Protein AF-A0A969XH43-F1 (afdb_monomer)

Solvent-accessible surface area (backbone atoms only — not comparable to full-atom values): 15166 Å² total; per-residue (Å²): 112,68,61,61,54,50,20,40,52,21,9,30,46,24,16,43,28,47,41,39,41,30,28,39,29,73,75,59,14,55,58,27,47,53,51,27,51,52,18,48,51,50,26,53,51,45,13,56,67,32,29,90,82,50,37,70,65,36,24,54,52,34,45,50,47,14,51,52,32,13,52,52,29,27,48,56,49,32,61,52,60,47,63,76,77,79,82,74,88,59,71,71,60,59,84,45,95,65,54,51,82,44,38,32,40,33,43,33,34,77,36,38,63,54,60,67,81,36,49,69,48,49,19,64,56,47,48,57,28,46,74,77,30,78,88,64,25,76,58,50,82,50,40,32,60,31,38,39,25,30,48,53,28,51,74,75,50,59,42,58,62,24,56,39,33,37,45,48,49,47,27,58,51,47,31,64,72,62,37,91,64,44,43,52,39,63,27,16,82,48,36,85,59,30,43,43,55,52,48,30,52,39,35,37,48,30,32,40,42,35,38,38,33,36,44,39,46,87,58,91,56,61,66,67,50,51,51,42,51,57,56,25,36,35,57,82,76,62,33,46,75,46,76,53,73,55,42,46,61,93,48,65,48,20,57,46,61,66,48,25,61,64,25,22,47,71,41,35,83,50,69,80,52,72,90,48,47,67,62,49,46,56,52,49,52,52,53,55,72,68,47,91,70,75,80,128

pLDDT: mean 90.05, std 7.7, range [43.94, 97.88]

Structure (mmCIF, N/CA/C/O backbone):
data_AF-A0A969XH43-F1
#
_entry.id   AF-A0A969XH43-F1
#
loop_
_atom_site.group_PDB
_atom_site.id
_atom_site.type_symbol
_atom_site.label_atom_id
_atom_site.label_alt_id
_atom_site.label_comp_id
_atom_site.label_asym_id
_atom_site.label_entity_id
_atom_site.label_seq_id
_atom_site.pdbx_PDB_ins_code
_atom_site.Cartn_x
_atom_site.Cartn_y
_atom_site.Cartn_z
_atom_site.occupancy
_atom_site.B_iso_or_equiv
_atom_site.auth_seq_id
_atom_site.auth_comp_id
_atom_site.auth_asym_id
_atom_site.auth_atom_id
_atom_site.pdbx_PDB_model_num
ATOM 1 N N . MET A 1 1 ? 28.497 19.255 -30.397 1.00 61.84 1 MET A N 1
ATOM 2 C CA . MET A 1 1 ? 28.225 19.407 -28.946 1.00 61.84 1 MET A CA 1
ATOM 3 C C . MET A 1 1 ? 26.771 19.078 -28.611 1.00 61.84 1 MET A C 1
ATOM 5 O O . MET A 1 1 ? 26.551 18.187 -27.803 1.00 61.84 1 MET A O 1
ATOM 9 N N . TRP A 1 2 ? 25.799 19.694 -29.293 1.00 74.06 2 TRP A N 1
ATOM 10 C CA . TRP A 1 2 ? 24.357 19.473 -29.094 1.00 74.06 2 TRP A CA 1
ATOM 11 C C . TRP A 1 2 ? 23.909 18.002 -29.109 1.00 74.06 2 TRP A C 1
ATOM 13 O O . TRP A 1 2 ? 23.226 17.580 -28.182 1.00 74.06 2 TRP A O 1
ATOM 23 N N . ASN A 1 3 ? 24.382 17.178 -30.054 1.00 78.50 3 ASN A N 1
ATOM 24 C CA . ASN A 1 3 ? 23.995 15.758 -30.113 1.00 78.50 3 ASN A CA 1
ATOM 25 C C . ASN A 1 3 ? 24.360 14.970 -28.845 1.00 78.50 3 ASN A C 1
ATOM 27 O O . ASN A 1 3 ? 23.604 14.105 -28.421 1.00 78.50 3 ASN A O 1
ATOM 31 N N . ARG A 1 4 ? 25.489 15.299 -28.201 1.00 80.12 4 ARG A N 1
ATOM 32 C CA . ARG A 1 4 ? 25.931 14.628 -26.966 1.00 80.12 4 ARG A CA 1
ATOM 33 C C . ARG A 1 4 ? 25.044 14.997 -25.776 1.00 80.12 4 ARG A C 1
ATOM 35 O O . ARG A 1 4 ? 24.723 14.136 -24.969 1.00 80.12 4 ARG A O 1
ATOM 42 N N . VAL A 1 5 ? 24.615 16.258 -25.699 1.00 88.62 5 VAL A N 1
ATOM 43 C CA . VAL A 1 5 ? 23.691 16.739 -24.659 1.00 88.62 5 VAL A CA 1
ATOM 44 C C . VAL A 1 5 ? 22.317 16.090 -24.823 1.00 88.62 5 VAL A C 1
ATOM 46 O O . VAL A 1 5 ? 21.755 15.603 -23.847 1.00 88.62 5 VAL A O 1
ATOM 49 N N . VAL A 1 6 ? 21.807 16.004 -26.056 1.00 90.81 6 VAL A N 1
ATOM 50 C CA . VAL A 1 6 ? 20.516 15.351 -26.326 1.00 90.81 6 VAL A CA 1
ATOM 51 C C . VAL A 1 6 ? 20.560 13.862 -25.978 1.00 90.81 6 VAL A C 1
ATOM 53 O O . VAL A 1 6 ? 19.611 13.370 -25.380 1.00 90.81 6 VAL A O 1
ATOM 56 N N . LEU A 1 7 ? 21.658 13.153 -26.270 1.00 92.19 7 LEU A N 1
ATOM 57 C CA . LEU A 1 7 ? 21.825 11.745 -25.879 1.00 92.19 7 LEU A CA 1
ATOM 58 C C . LEU A 1 7 ? 21.771 11.544 -24.359 1.00 92.19 7 LEU A C 1
ATOM 60 O O . LEU A 1 7 ? 21.115 10.613 -23.897 1.00 92.19 7 LEU A O 1
ATOM 64 N N . LEU A 1 8 ? 22.411 12.429 -23.587 1.00 94.38 8 LEU A N 1
ATOM 65 C CA . LEU A 1 8 ? 22.352 12.399 -22.122 1.00 94.38 8 LEU A CA 1
ATOM 66 C C . LEU A 1 8 ? 20.933 12.668 -21.607 1.00 94.38 8 LEU A C 1
ATOM 68 O O . LEU A 1 8 ? 20.433 11.911 -20.780 1.00 94.38 8 LEU A O 1
ATOM 72 N N . ILE A 1 9 ? 20.265 13.711 -22.112 1.00 96.25 9 ILE A N 1
ATOM 73 C CA . ILE A 1 9 ? 18.889 14.052 -21.712 1.00 96.25 9 ILE A CA 1
ATOM 74 C C . ILE A 1 9 ? 17.931 12.910 -22.062 1.00 96.25 9 ILE A C 1
ATOM 76 O O . ILE A 1 9 ? 17.119 12.514 -21.228 1.00 96.25 9 ILE A O 1
ATOM 80 N N . ALA A 1 10 ? 18.045 12.353 -23.269 1.00 96.06 10 ALA A N 1
ATOM 81 C CA . ALA A 1 10 ? 17.236 11.228 -23.716 1.00 96.06 10 ALA A CA 1
ATOM 82 C C . ALA A 1 10 ? 17.470 9.992 -22.840 1.00 96.06 10 ALA A C 1
ATOM 84 O O . ALA A 1 10 ? 16.508 9.340 -22.439 1.00 96.06 10 ALA A O 1
ATOM 85 N N . GLY A 1 11 ? 18.722 9.688 -22.490 1.00 97.44 11 GLY A N 1
ATOM 86 C CA . GLY A 1 11 ? 19.038 8.577 -21.598 1.00 97.44 11 GLY A CA 1
ATOM 87 C C . GLY A 1 11 ? 18.444 8.782 -20.207 1.00 97.44 11 GLY A C 1
ATOM 88 O O . GLY A 1 11 ? 17.696 7.928 -19.734 1.00 97.44 11 GLY A O 1
ATOM 89 N N . VAL A 1 12 ? 18.664 9.949 -19.591 1.00 97.62 12 VAL A N 1
ATOM 90 C CA . VAL A 1 12 ? 18.078 10.292 -18.283 1.00 97.62 12 VAL A CA 1
ATOM 91 C C . VAL A 1 12 ? 16.552 10.194 -18.310 1.00 97.62 12 VAL A C 1
ATOM 93 O O . VAL A 1 12 ? 15.964 9.547 -17.443 1.00 97.62 12 VAL A O 1
ATOM 96 N N . ALA A 1 13 ? 15.905 10.776 -19.323 1.00 96.94 13 ALA A N 1
ATOM 97 C CA . ALA A 1 13 ? 14.457 10.715 -19.486 1.00 96.94 13 ALA A CA 1
ATOM 98 C C . ALA A 1 13 ? 13.962 9.270 -19.647 1.00 96.94 13 ALA A C 1
ATOM 100 O O . ALA A 1 13 ? 12.960 8.902 -19.032 1.00 96.94 13 ALA A O 1
ATOM 101 N N . CYS A 1 14 ? 14.666 8.442 -20.423 1.00 97.75 14 CYS A N 1
ATOM 102 C CA . CYS A 1 14 ? 14.347 7.029 -20.606 1.00 97.75 14 CYS A CA 1
ATOM 103 C C . CYS A 1 14 ? 14.416 6.265 -19.275 1.00 97.75 14 CYS A C 1
ATOM 105 O O . CYS A 1 14 ? 13.420 5.677 -18.849 1.00 97.75 14 CYS A O 1
ATOM 107 N N . GLY A 1 15 ? 15.554 6.337 -18.577 1.00 96.69 15 GLY A N 1
ATOM 108 C CA . GLY A 1 15 ? 15.771 5.644 -17.306 1.00 96.69 15 GLY A CA 1
ATOM 109 C C . GLY A 1 15 ? 14.800 6.077 -16.210 1.00 96.69 15 GLY A C 1
ATOM 110 O O . GLY A 1 15 ? 14.208 5.236 -15.531 1.00 96.69 15 GLY A O 1
ATOM 111 N N . TRP A 1 16 ? 14.573 7.387 -16.080 1.00 96.50 16 TRP A N 1
ATOM 112 C CA . TRP A 1 16 ? 13.641 7.942 -15.100 1.00 96.50 16 TRP A CA 1
ATOM 113 C C . TRP A 1 16 ? 12.203 7.480 -15.348 1.00 96.50 16 TRP A C 1
ATOM 115 O O . TRP A 1 16 ? 11.541 6.996 -14.429 1.00 96.50 16 TRP A O 1
ATOM 125 N N . ASN A 1 17 ? 11.715 7.594 -16.588 1.00 97.06 17 ASN A N 1
ATOM 126 C CA . ASN A 1 17 ? 10.342 7.220 -16.926 1.00 97.06 17 ASN A CA 1
ATOM 127 C C . ASN A 1 17 ? 10.124 5.705 -16.906 1.00 97.06 17 ASN A C 1
ATOM 129 O O . ASN A 1 17 ? 9.023 5.270 -16.572 1.00 97.06 17 ASN A O 1
ATOM 133 N N . LEU A 1 18 ? 11.147 4.897 -17.202 1.00 97.50 18 LEU A N 1
ATOM 134 C CA . LEU A 1 18 ? 11.045 3.440 -17.129 1.00 97.50 18 LEU A CA 1
ATOM 135 C C . LEU A 1 18 ? 10.649 2.979 -15.723 1.00 97.50 18 LEU A C 1
ATOM 137 O O . LEU A 1 18 ? 9.750 2.156 -15.584 1.00 97.50 18 LEU A O 1
ATOM 141 N N . VAL A 1 19 ? 11.245 3.559 -14.680 1.00 96.62 19 VAL A N 1
ATOM 142 C CA . VAL A 1 19 ? 10.871 3.262 -13.290 1.00 96.62 19 VAL A CA 1
ATOM 143 C C . VAL A 1 19 ? 9.377 3.508 -13.055 1.00 96.62 19 VAL A C 1
ATOM 145 O O . VAL A 1 19 ? 8.698 2.634 -12.523 1.00 96.62 19 VAL A O 1
ATOM 148 N N . HIS A 1 20 ? 8.835 4.631 -13.536 1.00 95.38 20 HIS A N 1
ATOM 149 C CA . HIS A 1 20 ? 7.409 4.960 -13.403 1.00 95.38 20 HIS A CA 1
ATOM 150 C C . HIS A 1 20 ? 6.495 4.066 -14.249 1.00 95.38 20 HIS A C 1
ATOM 152 O O . HIS A 1 20 ? 5.399 3.723 -13.816 1.00 95.38 20 HIS A O 1
ATOM 158 N N . VAL A 1 21 ? 6.925 3.612 -15.430 1.00 96.25 21 VAL A N 1
ATOM 159 C CA . VAL A 1 21 ? 6.180 2.587 -16.191 1.00 96.25 21 VAL A CA 1
ATOM 160 C C . VAL A 1 21 ? 6.016 1.311 -15.360 1.00 96.25 21 VAL A C 1
ATOM 162 O O . VAL A 1 21 ? 4.964 0.654 -15.398 1.00 96.25 21 VAL A O 1
ATOM 165 N N . LEU A 1 22 ? 7.056 0.962 -14.605 1.00 96.38 22 LEU A N 1
ATOM 166 C CA . LEU A 1 22 ? 7.098 -0.255 -13.816 1.00 96.38 22 LEU A CA 1
ATOM 167 C C . LEU A 1 22 ? 6.324 -0.123 -12.490 1.00 96.38 22 LEU A C 1
ATOM 169 O O . LEU A 1 22 ? 5.602 -1.044 -12.121 1.00 96.38 22 LEU A O 1
ATOM 173 N N . SER A 1 23 ? 6.386 1.026 -11.817 1.00 94.88 23 SER A N 1
ATOM 174 C CA . SER A 1 23 ? 5.829 1.193 -10.465 1.00 94.88 23 SER A CA 1
ATOM 175 C C . SER A 1 23 ? 4.566 2.052 -10.351 1.00 94.88 23 SER A C 1
ATOM 177 O O . SER A 1 23 ? 3.917 2.030 -9.311 1.00 94.88 23 SER A O 1
ATOM 179 N N . ALA A 1 24 ? 4.189 2.837 -11.361 1.00 93.56 24 ALA A N 1
ATOM 180 C CA . ALA A 1 24 ? 3.020 3.709 -11.248 1.00 93.56 24 ALA A CA 1
ATOM 181 C C . ALA A 1 24 ? 1.696 2.943 -11.467 1.00 93.56 24 ALA A C 1
ATOM 183 O O . ALA A 1 24 ? 1.687 1.877 -12.095 1.00 93.56 24 ALA A O 1
ATOM 184 N N . PRO A 1 25 ? 0.548 3.490 -11.026 1.00 92.94 25 PRO A N 1
ATOM 185 C CA . PRO A 1 25 ? -0.773 3.000 -11.426 1.00 92.94 25 PRO A CA 1
ATOM 186 C C . PRO A 1 25 ? -0.941 2.926 -12.945 1.00 92.94 25 PRO A C 1
ATOM 188 O O . PRO A 1 25 ? -0.261 3.646 -13.680 1.00 92.94 25 PRO A O 1
ATOM 191 N N . ALA A 1 26 ? -1.855 2.076 -13.424 1.00 89.75 26 ALA A N 1
ATOM 192 C CA . ALA A 1 26 ? -2.000 1.766 -14.850 1.00 89.75 26 ALA A CA 1
ATOM 193 C C . ALA A 1 26 ? -2.147 3.020 -15.736 1.00 89.75 26 ALA A C 1
ATOM 195 O O . ALA A 1 26 ? -1.458 3.133 -16.754 1.00 89.75 26 ALA A O 1
ATOM 196 N N . ASP A 1 27 ? -2.962 3.991 -15.320 1.00 89.19 27 ASP A N 1
ATOM 197 C CA . ASP A 1 27 ? -3.214 5.215 -16.091 1.00 89.19 27 ASP A CA 1
ATOM 198 C C . ASP A 1 27 ? -1.976 6.105 -16.207 1.00 89.19 27 ASP A C 1
ATOM 200 O O . ASP A 1 27 ? -1.637 6.590 -17.291 1.00 89.19 27 ASP A O 1
ATOM 204 N N . ARG A 1 28 ? -1.239 6.274 -15.102 1.00 91.00 28 ARG A N 1
ATOM 205 C CA . ARG A 1 28 ? 0.020 7.033 -15.101 1.00 91.00 28 ARG A CA 1
ATOM 206 C C . ARG A 1 28 ? 1.103 6.293 -15.880 1.00 91.00 28 ARG A C 1
ATOM 208 O O . ARG A 1 28 ? 1.806 6.905 -16.682 1.00 91.00 28 ARG A O 1
ATOM 215 N N . ALA A 1 29 ? 1.198 4.973 -15.721 1.00 91.94 29 ALA A N 1
ATOM 216 C CA . ALA A 1 29 ? 2.171 4.148 -16.427 1.00 91.94 29 ALA A CA 1
ATOM 217 C C . ALA A 1 29 ? 2.025 4.262 -17.954 1.00 91.94 29 ALA A C 1
ATOM 219 O O . ALA A 1 29 ? 3.037 4.329 -18.650 1.00 91.94 29 ALA A O 1
ATOM 220 N N . ARG A 1 30 ? 0.795 4.350 -18.489 1.00 91.75 30 ARG A N 1
ATOM 221 C CA . ARG A 1 30 ? 0.559 4.582 -19.929 1.00 91.75 30 ARG A CA 1
ATOM 222 C C . ARG A 1 30 ? 1.200 5.881 -20.420 1.00 91.75 30 ARG A C 1
ATOM 224 O O . ARG A 1 30 ? 1.856 5.864 -21.457 1.00 91.75 30 ARG A O 1
ATOM 231 N N . ARG A 1 31 ? 1.079 6.977 -19.663 1.00 93.38 31 ARG A N 1
ATOM 232 C CA . ARG A 1 31 ? 1.711 8.263 -20.011 1.00 93.38 31 ARG A CA 1
ATOM 233 C C . ARG A 1 31 ? 3.236 8.150 -20.023 1.00 93.38 31 ARG A C 1
ATOM 235 O O . ARG A 1 31 ? 3.875 8.598 -20.969 1.00 93.38 31 ARG A O 1
ATOM 242 N N . HIS A 1 32 ? 3.823 7.484 -19.029 1.00 94.69 32 HIS A N 1
ATOM 243 C CA . HIS A 1 32 ? 5.275 7.280 -18.980 1.00 94.69 32 HIS A CA 1
ATOM 244 C C . HIS A 1 32 ? 5.800 6.380 -20.108 1.00 94.69 32 HIS A C 1
ATOM 246 O O . HIS A 1 32 ? 6.919 6.592 -20.565 1.00 94.69 32 HIS A O 1
ATOM 252 N N . ARG A 1 33 ? 5.001 5.433 -20.628 1.00 95.50 33 ARG A N 1
ATOM 253 C CA . ARG A 1 33 ? 5.392 4.626 -21.804 1.00 95.50 33 ARG A CA 1
ATOM 254 C C . ARG A 1 33 ? 5.614 5.490 -23.042 1.00 95.50 33 ARG A C 1
ATOM 256 O O . ARG A 1 33 ? 6.565 5.241 -23.774 1.00 95.50 33 ARG A O 1
ATOM 263 N N . VAL A 1 34 ? 4.776 6.507 -23.251 1.00 95.88 34 VAL A N 1
ATOM 264 C CA . VAL A 1 34 ? 4.942 7.457 -24.363 1.00 95.88 34 VAL A CA 1
ATOM 265 C C . VAL A 1 34 ? 6.264 8.208 -24.222 1.00 95.88 34 VAL A C 1
ATOM 267 O O . VAL A 1 34 ? 7.034 8.274 -25.175 1.00 95.88 34 VAL A O 1
ATOM 270 N N . TRP A 1 35 ? 6.582 8.695 -23.019 1.00 95.88 35 TRP A N 1
ATOM 271 C CA . TRP A 1 35 ? 7.852 9.377 -22.757 1.00 95.88 35 TRP A CA 1
ATOM 272 C C . TRP A 1 35 ? 9.073 8.478 -22.949 1.00 95.88 35 TRP A C 1
ATOM 274 O O . TRP A 1 35 ? 10.058 8.922 -23.534 1.00 95.88 35 TRP A O 1
ATOM 284 N N . VAL A 1 36 ? 9.005 7.213 -22.523 1.00 96.94 36 VAL A N 1
ATOM 285 C CA . VAL A 1 36 ? 10.065 6.231 -22.799 1.00 96.94 36 VAL A CA 1
ATOM 286 C C . VAL A 1 36 ? 10.228 6.031 -24.306 1.00 96.94 36 VAL A C 1
ATOM 288 O O . VAL A 1 36 ? 11.349 6.099 -24.799 1.00 96.94 36 VAL A O 1
ATOM 291 N N . ALA A 1 37 ? 9.136 5.842 -25.052 1.00 97.00 37 ALA A N 1
ATOM 292 C CA . ALA A 1 37 ? 9.196 5.654 -26.501 1.00 97.00 37 ALA A CA 1
ATOM 293 C C . ALA A 1 37 ? 9.826 6.863 -27.212 1.00 97.00 37 ALA A C 1
ATOM 295 O O . ALA A 1 37 ? 10.737 6.690 -28.019 1.00 97.00 37 ALA A O 1
ATOM 296 N N . LEU A 1 38 ? 9.409 8.085 -26.864 1.00 96.81 38 LEU A N 1
ATOM 297 C CA . LEU A 1 38 ? 9.989 9.316 -27.410 1.00 96.81 38 LEU A CA 1
ATOM 298 C C . LEU A 1 38 ? 11.479 9.448 -27.072 1.00 96.81 38 LEU A C 1
ATOM 300 O O . LEU A 1 38 ? 12.279 9.773 -27.947 1.00 96.81 38 LEU A O 1
ATOM 304 N N . ALA A 1 39 ? 11.867 9.157 -25.828 1.00 96.44 39 ALA A N 1
ATOM 305 C CA . ALA A 1 39 ? 13.260 9.198 -25.396 1.00 96.44 39 ALA A CA 1
ATOM 306 C C . ALA A 1 39 ? 14.129 8.168 -26.138 1.00 96.44 39 ALA A C 1
ATOM 308 O O . ALA A 1 39 ? 15.249 8.481 -26.535 1.00 96.44 39 ALA A O 1
ATOM 309 N N . VAL A 1 40 ? 13.605 6.963 -26.379 1.00 97.31 40 VAL A N 1
ATOM 310 C CA . VAL A 1 40 ? 14.283 5.920 -27.163 1.00 97.31 40 VAL A CA 1
ATOM 311 C C . VAL A 1 40 ? 14.437 6.344 -28.624 1.00 97.31 40 VAL A C 1
ATOM 313 O O . VAL A 1 40 ? 15.538 6.251 -29.163 1.00 97.31 40 VAL A O 1
ATOM 316 N N . VAL A 1 41 ? 13.377 6.864 -29.254 1.00 97.31 41 VAL A N 1
ATOM 317 C CA . VAL A 1 41 ? 13.432 7.361 -30.640 1.00 97.31 41 VAL A CA 1
ATOM 318 C C . VAL A 1 41 ? 14.454 8.491 -30.771 1.00 97.31 41 VAL A C 1
ATOM 320 O O . VAL A 1 41 ? 15.294 8.450 -31.669 1.00 97.31 41 VAL A O 1
ATOM 323 N N . ALA A 1 42 ? 14.451 9.457 -29.848 1.00 94.75 42 ALA A N 1
ATOM 324 C CA . ALA A 1 42 ? 15.432 10.539 -29.827 1.00 94.75 42 ALA A CA 1
ATOM 325 C C . ALA A 1 42 ? 16.864 10.018 -29.602 1.00 94.75 42 ALA A C 1
ATOM 327 O O . ALA A 1 42 ? 17.783 10.420 -30.312 1.00 94.75 42 ALA A O 1
ATOM 328 N N . GLY A 1 43 ? 17.068 9.093 -28.660 1.00 94.75 43 GLY A N 1
ATOM 329 C CA . GLY A 1 43 ? 18.381 8.516 -28.360 1.00 94.75 43 GLY A CA 1
ATOM 330 C C . GLY A 1 43 ? 18.983 7.734 -29.532 1.00 94.75 43 GLY A C 1
ATOM 331 O O . GLY A 1 43 ? 20.152 7.927 -29.880 1.00 94.75 43 GLY A O 1
ATOM 332 N N . ILE A 1 44 ? 18.177 6.897 -30.193 1.00 95.38 44 ILE A N 1
ATOM 333 C CA . ILE A 1 44 ? 18.600 6.129 -31.374 1.00 95.38 44 ILE A CA 1
ATOM 334 C C . ILE A 1 44 ? 18.823 7.066 -32.565 1.00 95.38 44 ILE A C 1
ATOM 336 O O . ILE A 1 44 ? 19.866 6.990 -33.214 1.00 95.38 44 ILE A O 1
ATOM 340 N N . GLY A 1 45 ? 17.888 7.986 -32.824 1.00 94.81 45 GLY A N 1
ATOM 341 C CA . GLY A 1 45 ? 17.984 8.944 -33.926 1.00 94.81 45 GLY A CA 1
ATOM 342 C C . GLY A 1 45 ? 19.221 9.838 -33.822 1.00 94.81 45 GLY A C 1
ATOM 343 O O . GLY A 1 45 ? 19.953 10.001 -34.797 1.00 94.81 45 GLY A O 1
ATOM 344 N N . MET A 1 46 ? 19.525 10.349 -32.625 1.00 93.25 46 MET A N 1
ATOM 345 C CA . MET A 1 46 ? 20.711 11.183 -32.408 1.00 93.25 46 MET A CA 1
ATOM 346 C C . MET A 1 46 ? 22.012 10.383 -32.453 1.00 93.25 46 MET A C 1
ATOM 348 O O . MET A 1 46 ? 23.025 10.916 -32.901 1.00 93.25 46 MET A O 1
ATOM 352 N N . SER A 1 47 ? 21.994 9.109 -32.052 1.00 92.69 47 SER A N 1
ATOM 353 C CA . SER A 1 47 ? 23.131 8.207 -32.270 1.00 92.69 47 SER A CA 1
ATOM 354 C C . SER A 1 47 ? 23.377 8.003 -33.766 1.00 92.69 47 SER A C 1
ATOM 356 O O . SER A 1 47 ? 24.514 8.117 -34.223 1.00 92.69 47 SER A O 1
ATOM 358 N N . ALA A 1 48 ? 22.323 7.759 -34.552 1.00 93.62 48 ALA A N 1
ATOM 359 C CA . ALA A 1 48 ? 22.415 7.588 -36.005 1.00 93.62 48 ALA A CA 1
ATOM 360 C C . ALA A 1 48 ? 22.921 8.859 -36.705 1.00 93.62 48 ALA A C 1
ATOM 362 O O . ALA A 1 48 ? 23.756 8.783 -37.605 1.00 93.62 48 ALA A O 1
ATOM 363 N N . ALA A 1 49 ? 22.511 10.037 -36.227 1.00 92.12 49 ALA A N 1
ATOM 364 C CA . ALA A 1 49 ? 22.975 11.325 -36.737 1.00 92.12 49 ALA A CA 1
ATOM 365 C C . ALA A 1 49 ? 24.486 11.574 -36.543 1.00 92.12 49 ALA A C 1
ATOM 367 O O . ALA A 1 49 ? 25.033 12.493 -37.150 1.00 92.12 49 ALA A O 1
ATOM 368 N N . LEU A 1 50 ? 25.184 10.781 -35.718 1.00 90.88 50 LEU A N 1
ATOM 369 C CA . LEU A 1 50 ? 26.642 10.868 -35.564 1.00 90.88 50 LEU A CA 1
ATOM 370 C C . LEU A 1 50 ? 27.413 10.105 -36.655 1.00 90.88 50 LEU A C 1
ATOM 372 O O . LEU A 1 50 ? 28.587 10.414 -36.886 1.00 90.88 50 LEU A O 1
ATOM 376 N N . VAL A 1 51 ? 26.768 9.163 -37.355 1.00 92.50 51 VAL A N 1
ATOM 377 C CA . VAL A 1 51 ? 27.402 8.301 -38.370 1.00 92.50 51 VAL A CA 1
ATOM 378 C C . VAL A 1 51 ? 28.083 9.090 -39.496 1.00 92.50 51 VAL A C 1
ATOM 380 O O . VAL A 1 51 ? 29.232 8.770 -39.793 1.00 92.50 51 VAL A O 1
ATOM 383 N N . PRO A 1 52 ? 27.482 10.144 -40.088 1.00 90.31 52 PRO A N 1
ATOM 384 C CA . PRO A 1 52 ? 28.127 10.881 -41.180 1.00 90.31 52 PRO A CA 1
ATOM 385 C C . PRO A 1 52 ? 29.460 11.532 -40.784 1.00 90.31 52 PRO A C 1
ATOM 387 O O . PRO A 1 52 ? 30.312 11.758 -41.633 1.00 90.31 52 PRO A O 1
ATOM 390 N N . SER A 1 53 ? 29.641 11.834 -39.493 1.00 87.12 53 SER A N 1
ATOM 391 C CA . SER A 1 53 ? 30.817 12.548 -38.978 1.00 87.12 53 SER A CA 1
ATOM 392 C C . SER A 1 53 ? 31.912 11.648 -38.398 1.00 87.12 53 SER A C 1
ATOM 394 O O . SER A 1 53 ? 33.066 12.059 -38.341 1.00 87.12 53 SER A O 1
ATOM 396 N N . GLY A 1 54 ? 31.571 10.439 -37.943 1.00 83.56 54 GLY A N 1
ATOM 397 C CA . GLY A 1 54 ? 32.509 9.560 -37.231 1.00 83.56 54 GLY A CA 1
ATOM 398 C C . GLY A 1 54 ? 32.268 8.067 -37.447 1.00 83.56 54 GLY A C 1
ATOM 399 O O . GLY A 1 54 ? 32.761 7.242 -36.676 1.00 83.56 54 GLY A O 1
ATOM 400 N N . GLY A 1 55 ? 31.489 7.715 -38.471 1.00 92.00 55 GLY A N 1
ATOM 401 C CA . GLY A 1 55 ? 31.190 6.341 -38.857 1.00 92.00 55 GLY A CA 1
ATOM 402 C C . GLY A 1 55 ? 30.448 5.539 -37.785 1.00 92.00 55 GLY A C 1
ATOM 403 O O . GLY A 1 55 ? 29.820 6.077 -36.870 1.00 92.00 55 GLY A O 1
ATOM 404 N N . VAL A 1 56 ? 30.539 4.213 -37.895 1.00 92.69 56 VAL A N 1
ATOM 405 C CA . VAL A 1 56 ? 29.870 3.261 -36.989 1.00 92.69 56 VAL A CA 1
ATOM 406 C C . VAL A 1 56 ? 30.365 3.398 -35.544 1.00 92.69 56 VAL A C 1
ATOM 408 O O . VAL A 1 56 ? 29.576 3.278 -34.609 1.00 92.69 56 VAL A O 1
ATOM 411 N N . GLY A 1 57 ? 31.647 3.719 -35.337 1.00 93.12 57 GLY A N 1
ATOM 412 C CA . GLY A 1 57 ? 32.200 3.930 -33.996 1.00 93.12 57 GLY A CA 1
ATOM 413 C C . GLY A 1 57 ? 31.502 5.064 -33.238 1.00 93.12 57 GLY A C 1
ATOM 414 O O . GLY A 1 57 ? 31.203 4.923 -32.052 1.00 93.12 57 GLY A O 1
ATOM 415 N N . ALA A 1 58 ? 31.158 6.159 -33.926 1.00 90.81 58 ALA A N 1
ATOM 416 C CA . ALA A 1 58 ? 30.437 7.277 -33.319 1.00 90.81 58 ALA A CA 1
ATOM 417 C C . ALA A 1 58 ? 28.985 6.926 -32.951 1.00 90.81 58 ALA A C 1
ATOM 419 O O . ALA A 1 58 ? 28.487 7.398 -31.928 1.00 90.81 58 ALA A O 1
ATOM 420 N N . PHE A 1 59 ? 28.329 6.063 -33.734 1.00 93.06 59 PHE A N 1
ATOM 421 C CA . PHE A 1 59 ? 27.012 5.517 -33.396 1.00 93.06 59 PHE A CA 1
ATOM 422 C C . PHE A 1 59 ? 27.057 4.663 -32.128 1.00 93.06 59 PHE A C 1
ATOM 424 O O . PHE A 1 59 ? 26.278 4.893 -31.204 1.00 93.06 59 PHE A O 1
ATOM 431 N N . VAL A 1 60 ? 28.004 3.718 -32.056 1.00 95.31 60 VAL A N 1
ATOM 432 C CA . VAL A 1 60 ? 28.180 2.842 -30.886 1.00 95.31 60 VAL A CA 1
ATOM 433 C C . VAL A 1 60 ? 28.473 3.668 -29.637 1.00 95.31 60 VAL A C 1
ATOM 435 O O . VAL A 1 60 ? 27.841 3.462 -28.602 1.00 95.31 60 VAL A O 1
ATOM 438 N N . LEU A 1 61 ? 29.367 4.655 -29.736 1.00 94.00 61 LEU A N 1
ATOM 439 C CA . LEU A 1 61 ? 29.653 5.559 -28.625 1.00 94.00 61 LEU A CA 1
ATOM 440 C C . LEU A 1 61 ? 28.405 6.347 -28.193 1.00 94.00 61 LEU A C 1
ATOM 442 O O . LEU A 1 61 ? 28.168 6.511 -26.997 1.00 94.00 61 LEU A O 1
ATOM 446 N N . GLY A 1 62 ? 27.586 6.799 -29.149 1.00 92.94 62 GLY A N 1
ATOM 447 C CA . GLY A 1 62 ? 26.315 7.469 -28.871 1.00 92.94 62 GLY A CA 1
ATOM 448 C C . GLY A 1 62 ? 25.343 6.593 -28.076 1.00 92.94 62 GLY A C 1
ATOM 449 O O . GLY A 1 62 ? 24.808 7.038 -27.057 1.00 92.94 62 GLY A O 1
ATOM 450 N N . LEU A 1 63 ? 25.194 5.325 -28.474 1.00 95.94 63 LEU A N 1
ATOM 451 C CA . LEU A 1 63 ? 24.375 4.352 -27.751 1.00 95.94 63 LEU A CA 1
ATOM 452 C C . LEU A 1 63 ? 24.906 4.073 -26.345 1.00 95.94 63 LEU A C 1
ATOM 454 O O . LEU A 1 63 ? 24.115 3.997 -25.409 1.00 95.94 63 LEU A O 1
ATOM 458 N N . VAL A 1 64 ? 26.225 3.960 -26.172 1.00 96.44 64 VAL A N 1
ATOM 459 C CA . VAL A 1 64 ? 26.838 3.761 -24.849 1.00 96.44 64 VAL A CA 1
ATOM 460 C C . VAL A 1 64 ? 26.524 4.934 -23.919 1.00 96.44 64 VAL A C 1
ATOM 462 O O . VAL A 1 64 ? 26.136 4.713 -22.774 1.00 96.44 64 VAL A O 1
ATOM 465 N N . VAL A 1 65 ? 26.621 6.177 -24.403 1.00 95.25 65 VAL A N 1
ATOM 466 C CA . VAL A 1 65 ? 26.274 7.372 -23.610 1.00 95.25 65 VAL A CA 1
ATOM 467 C C . VAL A 1 65 ? 24.784 7.390 -23.249 1.00 95.25 65 VAL A C 1
ATOM 469 O O . VAL A 1 65 ? 24.428 7.643 -22.094 1.00 95.25 65 VAL A O 1
ATOM 472 N N . PHE A 1 66 ? 23.909 7.094 -24.213 1.00 97.12 66 PHE A N 1
ATOM 473 C CA . PHE A 1 66 ? 22.463 7.020 -23.996 1.00 97.12 66 PHE A CA 1
ATOM 474 C C . PHE A 1 66 ? 22.088 5.939 -22.969 1.00 97.12 66 PHE A C 1
ATOM 476 O O . PHE A 1 66 ? 21.408 6.225 -21.984 1.00 97.12 66 PHE A O 1
ATOM 483 N N . LEU A 1 67 ? 22.567 4.707 -23.153 1.00 97.25 67 LEU A N 1
ATOM 484 C CA . LEU A 1 67 ? 22.265 3.590 -22.256 1.00 97.25 67 LEU A CA 1
ATOM 485 C C . LEU A 1 67 ? 22.896 3.787 -20.876 1.00 97.25 67 LEU A C 1
ATOM 487 O O . LEU A 1 67 ? 22.237 3.550 -19.868 1.00 97.25 67 LEU A O 1
ATOM 491 N N . GLY A 1 68 ? 24.138 4.271 -20.813 1.00 97.56 68 GLY A N 1
ATOM 492 C CA . GLY A 1 68 ? 24.824 4.545 -19.552 1.00 97.56 68 GLY A CA 1
ATOM 493 C C . GLY A 1 68 ? 24.076 5.573 -18.701 1.00 97.56 68 GLY A C 1
ATOM 494 O O . GLY A 1 68 ? 23.818 5.333 -17.523 1.00 97.56 68 GLY A O 1
ATOM 495 N N . SER A 1 69 ? 23.648 6.687 -19.303 1.00 97.19 69 SER A N 1
ATOM 496 C CA . SER A 1 69 ? 22.853 7.702 -18.594 1.00 97.19 69 SER A CA 1
ATOM 497 C C . SER A 1 69 ? 21.457 7.199 -18.205 1.00 97.19 69 SER A C 1
ATOM 499 O O . SER A 1 69 ? 20.990 7.511 -17.107 1.00 97.19 69 SER A O 1
ATOM 501 N N . ALA A 1 70 ? 20.825 6.354 -19.027 1.00 97.81 70 ALA A N 1
ATOM 502 C CA . ALA A 1 70 ? 19.571 5.694 -18.669 1.00 97.81 70 ALA A CA 1
ATOM 503 C C . ALA A 1 70 ? 19.716 4.754 -17.468 1.00 97.81 70 ALA A C 1
ATOM 505 O O . ALA A 1 70 ? 18.884 4.792 -16.564 1.00 97.81 70 ALA A O 1
ATOM 506 N N . VAL A 1 71 ? 20.784 3.954 -17.409 1.00 97.88 71 VAL A N 1
ATOM 507 C CA . VAL A 1 71 ? 21.058 3.062 -16.271 1.00 97.88 71 VAL A CA 1
ATOM 508 C C . VAL A 1 71 ? 21.273 3.863 -14.988 1.00 97.88 71 VAL A C 1
ATOM 510 O O . VAL A 1 71 ? 20.686 3.527 -13.960 1.00 97.88 71 VAL A O 1
ATOM 513 N N . VAL A 1 72 ? 22.056 4.946 -15.039 1.00 97.38 72 VAL A N 1
ATOM 514 C CA . VAL A 1 72 ? 22.296 5.812 -13.871 1.00 97.38 72 VAL A CA 1
ATOM 515 C C . VAL A 1 72 ? 20.997 6.464 -13.391 1.00 97.38 72 VAL A C 1
ATOM 517 O O . VAL A 1 72 ? 20.700 6.423 -12.197 1.00 97.38 72 VAL A O 1
ATOM 520 N N . ALA A 1 73 ? 20.191 7.014 -14.303 1.00 96.88 73 ALA A N 1
ATOM 521 C CA . ALA A 1 73 ? 18.914 7.634 -13.954 1.00 96.88 73 ALA A CA 1
ATOM 522 C C . ALA A 1 73 ? 17.899 6.620 -13.404 1.00 96.88 73 ALA A C 1
ATOM 524 O O . ALA A 1 73 ? 17.217 6.904 -12.418 1.00 96.88 73 ALA A O 1
ATOM 525 N N . TYR A 1 74 ? 17.832 5.424 -13.998 1.00 97.50 74 TYR A N 1
ATOM 526 C CA . TYR A 1 74 ? 17.021 4.321 -13.489 1.00 97.50 74 TYR A CA 1
ATOM 527 C C . TYR A 1 74 ? 17.449 3.940 -12.073 1.00 97.50 74 TYR A C 1
ATOM 529 O O . TYR A 1 74 ? 16.606 3.854 -11.186 1.00 97.50 74 TYR A O 1
ATOM 537 N N . ALA A 1 75 ? 18.749 3.740 -11.839 1.00 95.88 75 ALA A N 1
ATOM 538 C CA . ALA A 1 75 ? 19.271 3.354 -10.534 1.00 95.88 75 ALA A CA 1
ATOM 539 C C . ALA A 1 75 ? 18.986 4.429 -9.473 1.00 95.88 75 ALA A C 1
ATOM 541 O O . ALA A 1 75 ? 18.475 4.113 -8.399 1.00 95.88 75 ALA A O 1
ATOM 542 N N . GLY A 1 76 ? 19.238 5.701 -9.792 1.00 93.88 76 GLY A N 1
ATOM 543 C CA . GLY A 1 76 ? 18.896 6.818 -8.915 1.00 93.88 76 GLY A CA 1
ATOM 544 C C . GLY A 1 76 ? 17.420 6.786 -8.519 1.00 93.88 76 GLY A C 1
ATOM 545 O O . GLY A 1 76 ? 17.103 6.715 -7.339 1.00 93.88 76 GLY A O 1
ATOM 546 N N . ASN A 1 77 ? 16.515 6.724 -9.495 1.00 93.94 77 ASN A N 1
ATOM 547 C CA . ASN A 1 77 ? 15.076 6.740 -9.228 1.00 93.94 77 ASN A CA 1
ATOM 548 C C . ASN A 1 77 ? 14.574 5.452 -8.530 1.00 93.94 77 ASN A C 1
ATOM 550 O O . ASN A 1 77 ? 13.752 5.502 -7.617 1.00 93.94 77 ASN A O 1
ATOM 554 N N . ALA A 1 78 ? 15.110 4.281 -8.884 1.00 93.19 78 ALA A N 1
ATOM 555 C CA . ALA A 1 78 ? 14.759 3.011 -8.245 1.00 93.19 78 ALA A CA 1
ATOM 556 C C . ALA A 1 78 ? 15.124 2.983 -6.752 1.00 93.19 78 ALA A C 1
ATOM 558 O O . ALA A 1 78 ? 14.404 2.389 -5.947 1.00 93.1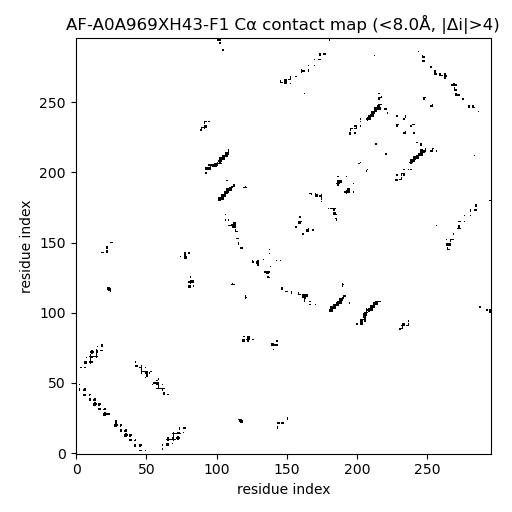9 78 ALA A O 1
ATOM 559 N N . ARG A 1 79 ? 16.221 3.650 -6.371 1.00 89.88 79 ARG A N 1
ATOM 560 C CA . ARG A 1 79 ? 16.630 3.809 -4.970 1.00 89.88 79 ARG A CA 1
ATOM 561 C C . ARG A 1 79 ? 15.653 4.684 -4.178 1.00 89.88 79 ARG A C 1
ATOM 563 O O . ARG A 1 79 ? 15.432 4.426 -2.997 1.00 89.88 79 ARG A O 1
ATOM 570 N N . GLU A 1 80 ? 15.050 5.673 -4.831 1.00 88.94 80 GLU A N 1
ATOM 571 C CA . GLU A 1 80 ? 14.135 6.645 -4.221 1.00 88.94 80 GLU A CA 1
ATOM 572 C C . GLU A 1 80 ? 12.703 6.112 -4.037 1.00 88.94 80 GLU A C 1
ATOM 574 O O . GLU A 1 80 ? 12.022 6.523 -3.104 1.00 88.94 80 GLU A O 1
ATOM 579 N N . LEU A 1 81 ? 12.264 5.130 -4.838 1.00 83.31 81 LEU A N 1
ATOM 580 C CA . LEU A 1 81 ? 10.905 4.544 -4.806 1.00 83.31 81 LEU A CA 1
ATOM 581 C C . LEU A 1 81 ? 10.423 4.010 -3.443 1.00 83.31 81 LEU A C 1
ATOM 583 O O . LEU A 1 81 ? 9.248 3.677 -3.299 1.00 83.31 81 LEU A O 1
ATOM 587 N N . GLY A 1 82 ? 11.329 3.823 -2.484 1.00 70.12 82 GLY A N 1
ATOM 588 C CA . GLY A 1 82 ? 11.029 3.293 -1.154 1.00 70.12 82 GLY A CA 1
ATOM 589 C C . GLY A 1 82 ? 11.244 4.283 -0.013 1.00 70.12 82 GLY A C 1
ATOM 590 O O . GLY A 1 82 ? 11.256 3.845 1.138 1.00 70.12 82 GLY A O 1
ATOM 591 N N . LYS A 1 83 ? 11.473 5.570 -0.295 1.00 77.06 83 LYS A N 1
ATOM 592 C CA . LYS A 1 83 ? 11.537 6.583 0.763 1.00 77.06 83 LYS A CA 1
ATOM 593 C C . LYS A 1 83 ? 10.129 6.844 1.304 1.00 77.06 83 LYS A C 1
ATOM 595 O O . LYS A 1 83 ? 9.195 7.012 0.531 1.00 77.06 83 LYS A O 1
ATOM 600 N N . GLU A 1 84 ? 9.979 6.815 2.634 1.00 69.31 84 GLU A N 1
ATOM 601 C CA . GLU A 1 84 ? 8.790 7.426 3.257 1.00 69.31 84 GLU A CA 1
ATOM 602 C C . GLU A 1 84 ? 8.989 8.922 3.139 1.00 69.31 84 GLU A C 1
ATOM 604 O O . GLU A 1 84 ? 10.084 9.416 3.414 1.00 69.31 84 GLU A O 1
ATOM 609 N N . GLU A 1 85 ? 7.928 9.616 2.769 1.00 66.38 85 GLU A N 1
ATOM 610 C CA . GLU A 1 85 ? 7.801 11.008 3.151 1.00 66.38 85 GLU A CA 1
ATOM 611 C C . GLU A 1 85 ? 7.536 11.031 4.656 1.00 66.38 85 GLU A C 1
ATOM 613 O O . GLU A 1 85 ? 6.643 10.330 5.145 1.00 66.38 85 GLU A O 1
ATOM 618 N N . ASP A 1 86 ? 8.340 11.792 5.397 1.00 66.25 86 ASP A N 1
ATOM 619 C CA . ASP A 1 86 ? 8.044 12.025 6.802 1.00 66.25 86 ASP A CA 1
ATOM 620 C C . ASP A 1 86 ? 6.704 12.762 6.891 1.00 66.25 86 ASP A C 1
ATOM 622 O O . ASP A 1 86 ? 6.499 13.763 6.193 1.00 66.25 86 ASP A O 1
ATOM 626 N N . PRO A 1 87 ? 5.763 12.279 7.719 1.00 69.81 87 PRO A N 1
ATOM 627 C CA . PRO A 1 87 ? 4.468 12.918 7.829 1.00 69.81 87 PRO A CA 1
ATOM 628 C C . PRO A 1 87 ? 4.655 14.333 8.372 1.00 69.81 87 PRO A C 1
ATOM 630 O O . PRO A 1 87 ? 5.229 14.530 9.445 1.00 69.81 87 PRO A O 1
ATOM 633 N N . LEU A 1 88 ? 4.148 15.314 7.625 1.00 74.19 88 LEU A N 1
ATOM 634 C CA . LEU A 1 88 ? 4.182 16.710 8.037 1.00 74.19 88 LEU A CA 1
ATOM 635 C C . LEU A 1 88 ? 3.466 16.892 9.388 1.00 74.19 88 LEU A C 1
ATOM 637 O O . LEU A 1 88 ? 2.468 16.206 9.653 1.00 74.19 88 LEU A O 1
ATOM 641 N N . PRO A 1 89 ? 3.932 17.829 10.237 1.00 77.69 89 PRO A N 1
ATOM 642 C CA . PRO A 1 89 ? 3.228 18.187 11.459 1.00 77.69 89 PRO A CA 1
ATOM 643 C C . PRO A 1 89 ? 1.792 18.601 11.141 1.00 77.69 89 PRO A C 1
ATOM 645 O O . PRO A 1 89 ? 1.555 19.388 10.224 1.00 77.69 89 PRO A O 1
ATOM 648 N N . ARG A 1 90 ? 0.827 18.083 11.905 1.00 82.06 90 ARG A N 1
ATOM 649 C CA . ARG A 1 90 ? -0.584 18.429 11.720 1.00 82.06 90 ARG A CA 1
ATOM 650 C C . ARG A 1 90 ? -0.980 19.644 12.564 1.00 82.06 90 ARG A C 1
ATOM 652 O O . ARG A 1 90 ? -0.484 19.797 13.691 1.00 82.06 90 ARG A O 1
ATOM 659 N N . PRO A 1 91 ? -1.881 20.504 12.053 1.00 88.00 91 PRO A N 1
ATOM 660 C CA . PRO A 1 91 ? -2.505 21.525 12.879 1.00 88.00 91 PRO A CA 1
ATOM 661 C C . PRO A 1 91 ? -3.343 20.872 13.984 1.00 88.00 91 PRO A C 1
ATOM 663 O O . PRO A 1 91 ? -3.699 19.694 13.916 1.00 88.00 91 PRO A O 1
ATOM 666 N N . ARG A 1 92 ? -3.635 21.645 15.029 1.00 88.94 92 ARG A N 1
ATOM 667 C CA . ARG A 1 92 ? -4.599 21.235 16.052 1.00 88.94 92 ARG A CA 1
ATOM 668 C C . ARG A 1 92 ? -6.004 21.231 15.423 1.00 88.94 92 ARG A C 1
ATOM 670 O O . ARG A 1 92 ? -6.281 22.181 14.692 1.00 88.94 92 ARG A O 1
ATOM 677 N N . PRO A 1 93 ? -6.861 20.231 15.705 1.00 86.75 93 PRO A N 1
ATOM 678 C CA . PRO A 1 93 ? -8.251 20.251 15.251 1.00 86.75 93 PRO A CA 1
ATOM 679 C C . PRO A 1 93 ? -8.990 21.492 15.753 1.00 86.75 93 PRO A C 1
ATOM 681 O O . PRO A 1 93 ? -8.728 21.965 16.868 1.00 86.75 93 PRO A O 1
ATOM 684 N N . GLU A 1 94 ? -9.922 22.000 14.952 1.00 86.81 94 GLU A N 1
ATOM 685 C CA . GLU A 1 94 ? -10.804 23.079 15.385 1.00 86.81 94 GLU A CA 1
ATOM 686 C C . GLU A 1 94 ? -11.830 22.562 16.411 1.00 86.81 94 GLU A C 1
ATOM 688 O O . GLU A 1 94 ? -12.263 21.409 16.333 1.00 86.81 94 GLU A O 1
ATOM 693 N N . PRO A 1 95 ? -12.215 23.371 17.417 1.00 78.81 95 PRO A N 1
ATOM 694 C CA . PRO A 1 95 ? -13.254 22.972 18.357 1.00 78.81 95 PRO A CA 1
ATOM 695 C C . PRO A 1 95 ? -14.604 22.792 17.637 1.00 78.81 95 PRO A C 1
ATOM 697 O O . PRO A 1 95 ? -15.021 23.696 16.910 1.00 78.81 95 PRO A O 1
ATOM 700 N N . PRO A 1 96 ? -15.328 21.684 17.874 1.00 81.50 96 PRO A N 1
ATOM 701 C CA . PRO A 1 96 ? -16.632 21.449 17.258 1.00 81.50 96 PRO A CA 1
ATOM 702 C C . PRO A 1 96 ? -17.665 22.476 17.743 1.00 81.50 96 PRO A C 1
ATOM 704 O O . PRO A 1 96 ? -17.702 22.822 18.925 1.00 81.50 96 PRO A O 1
ATOM 707 N N . THR A 1 97 ? -18.547 22.929 16.847 1.00 74.38 97 THR A N 1
ATOM 708 C CA . THR A 1 97 ? -19.701 23.786 17.211 1.00 74.38 97 THR A CA 1
ATOM 709 C C . THR A 1 97 ? -20.904 22.957 17.692 1.00 74.38 97 THR A C 1
ATOM 711 O O . THR A 1 97 ? -21.698 23.410 18.511 1.00 74.38 97 THR A O 1
ATOM 714 N N . SER A 1 98 ? -21.007 21.715 17.220 1.00 74.25 98 SER A N 1
ATOM 715 C CA . SER A 1 98 ? -21.948 20.668 17.637 1.00 74.25 98 SER A CA 1
ATOM 716 C C . SER A 1 98 ? -21.262 19.319 17.426 1.00 74.25 98 SER A C 1
ATOM 718 O O . SER A 1 98 ? -20.453 19.219 16.507 1.00 74.25 98 SER A O 1
ATOM 720 N N . GLY A 1 99 ? -21.560 18.302 18.236 1.00 73.69 99 GLY A N 1
ATOM 721 C CA . GLY A 1 99 ? -20.891 17.004 18.126 1.00 73.69 99 GLY A CA 1
ATOM 722 C C . GLY A 1 99 ? -21.835 15.823 18.286 1.00 73.69 99 GLY A C 1
ATOM 723 O O . GLY A 1 99 ? -22.791 15.896 19.058 1.00 73.69 99 GLY A O 1
ATOM 724 N N . ASP A 1 100 ? -21.555 14.744 17.559 1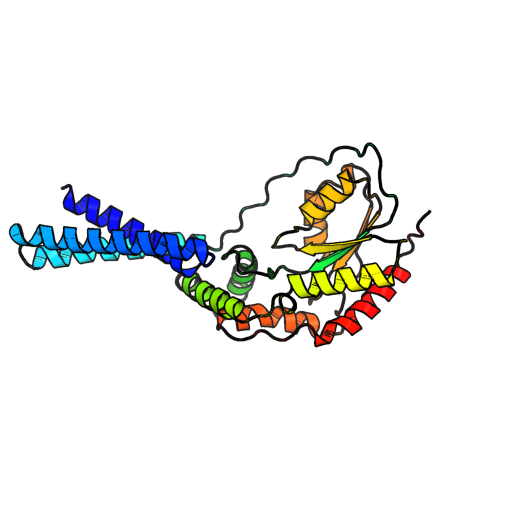.00 80.25 100 ASP A N 1
ATOM 725 C CA . ASP A 1 100 ? -22.195 13.446 17.771 1.00 80.25 100 ASP A CA 1
ATOM 726 C C . ASP A 1 100 ? -21.599 12.802 19.043 1.00 80.25 100 ASP A C 1
ATOM 728 O O . ASP A 1 100 ? -20.390 12.546 19.090 1.00 80.25 100 ASP A O 1
ATOM 732 N N . PRO A 1 101 ? -22.402 12.568 20.101 1.00 83.94 101 PRO A N 1
ATOM 733 C CA . PRO A 1 101 ? -21.894 12.071 21.378 1.00 83.94 101 PRO A CA 1
ATOM 734 C C . PRO A 1 101 ? -21.503 10.591 21.331 1.00 83.94 101 PRO A C 1
ATOM 736 O O . PRO A 1 101 ? -20.895 10.095 22.281 1.00 83.94 101 PRO A O 1
ATOM 739 N N . ARG A 1 102 ? -21.849 9.871 20.255 1.00 89.69 102 ARG A N 1
ATOM 740 C CA . ARG A 1 102 ? -21.637 8.427 20.178 1.00 89.69 102 ARG A CA 1
ATOM 741 C C . ARG A 1 102 ? -20.149 8.075 20.236 1.00 89.69 102 ARG A C 1
ATOM 743 O O . ARG A 1 102 ? -19.352 8.680 19.501 1.00 89.69 102 ARG A O 1
ATOM 750 N N . PRO A 1 103 ? -19.760 7.088 21.065 1.00 93.06 103 PRO A N 1
ATOM 751 C CA . PRO A 1 103 ? -18.409 6.554 21.056 1.00 93.06 103 PRO A CA 1
ATOM 752 C C . PRO A 1 103 ? -18.063 5.966 19.687 1.00 93.06 103 PRO A C 1
ATOM 754 O O . PRO A 1 103 ? -18.897 5.346 19.020 1.00 93.06 103 PRO A O 1
ATOM 757 N N . VAL A 1 104 ? -16.812 6.148 19.273 1.00 95.50 104 VAL A N 1
ATOM 758 C CA . VAL A 1 104 ? -16.323 5.680 17.975 1.00 95.50 104 VAL A CA 1
ATOM 759 C C . VAL A 1 104 ? -15.405 4.486 18.167 1.00 95.50 104 VAL A C 1
ATOM 761 O O . VAL A 1 104 ? -14.446 4.551 18.932 1.00 95.50 104 VAL A O 1
ATOM 764 N N . VAL A 1 105 ? -15.657 3.414 17.428 1.00 96.50 105 VAL A N 1
ATOM 765 C CA . VAL A 1 105 ? -14.777 2.246 17.353 1.00 96.50 105 VAL A CA 1
ATOM 766 C C . VAL A 1 105 ? -14.032 2.303 16.027 1.00 96.50 105 VAL A C 1
ATOM 768 O O . VAL A 1 105 ? -14.650 2.312 14.964 1.00 96.50 105 VAL A O 1
ATOM 771 N N . ILE A 1 106 ? -12.703 2.348 16.072 1.00 97.19 106 ILE A N 1
ATOM 772 C CA . ILE A 1 106 ? -11.865 2.376 14.872 1.00 97.19 106 ILE A CA 1
ATOM 773 C C . ILE A 1 106 ? -11.124 1.052 14.747 1.00 97.19 106 ILE A C 1
ATOM 775 O O . ILE A 1 106 ? -10.238 0.756 15.550 1.00 97.19 106 ILE A O 1
ATOM 779 N N . LEU A 1 107 ? -11.439 0.285 13.706 1.00 96.69 107 LEU A N 1
ATOM 780 C CA . LEU A 1 107 ? -10.658 -0.884 13.320 1.00 96.69 107 LEU A CA 1
ATOM 781 C C . LEU A 1 107 ? -9.386 -0.421 12.603 1.00 96.69 107 LEU A C 1
ATOM 783 O O . LEU A 1 107 ? -9.459 0.309 11.612 1.00 96.69 107 LEU A O 1
ATOM 787 N N . VAL A 1 108 ? -8.217 -0.834 13.097 1.00 95.62 108 VAL A N 1
ATOM 788 C CA . VAL A 1 108 ? -6.917 -0.379 12.584 1.00 95.62 108 VAL A CA 1
ATOM 789 C C . VAL A 1 108 ? -6.102 -1.539 12.033 1.00 95.62 108 VAL A C 1
ATOM 791 O O . VAL A 1 108 ? -5.739 -2.442 12.777 1.00 95.62 108 VAL A O 1
ATOM 794 N N . ALA A 1 109 ? -5.710 -1.474 10.761 1.00 92.88 109 ALA A N 1
ATOM 795 C CA . ALA A 1 109 ? -4.810 -2.454 10.148 1.00 92.88 109 ALA A CA 1
ATOM 796 C C . ALA A 1 109 ? -3.607 -1.799 9.455 1.00 92.88 109 ALA A C 1
ATOM 798 O O . ALA A 1 109 ? -3.571 -0.589 9.185 1.00 92.88 109 ALA A O 1
ATOM 799 N N . ASP A 1 110 ? -2.606 -2.623 9.147 1.00 84.06 110 ASP A N 1
ATOM 800 C CA . ASP A 1 110 ? -1.548 -2.244 8.219 1.00 84.06 110 ASP A CA 1
ATOM 801 C C . ASP A 1 110 ? -2.117 -2.232 6.789 1.00 84.06 110 ASP A C 1
ATOM 803 O O . ASP A 1 110 ? -2.874 -3.109 6.383 1.00 84.06 110 ASP A O 1
ATOM 807 N N . GLY A 1 111 ? -1.812 -1.179 6.032 1.00 79.19 111 GLY A N 1
ATOM 808 C CA . GLY A 1 111 ? -2.546 -0.870 4.805 1.00 79.19 111 GLY A CA 1
ATOM 809 C C . GLY A 1 111 ? -2.110 -1.661 3.569 1.00 79.19 111 GLY A C 1
ATOM 810 O O . GLY A 1 111 ? -0.985 -1.494 3.102 1.00 79.19 111 GLY A O 1
ATOM 811 N N . GLU A 1 112 ? -3.042 -2.409 2.976 1.00 92.75 112 GLU A N 1
ATOM 812 C CA . GLU A 1 112 ? -3.037 -2.844 1.572 1.00 92.75 112 GLU A CA 1
ATOM 813 C C . GLU A 1 112 ? -4.276 -2.230 0.896 1.00 92.75 112 GLU A C 1
ATOM 815 O O . GLU A 1 112 ? -5.390 -2.541 1.320 1.00 92.75 112 GLU A O 1
ATOM 820 N N . PRO A 1 113 ? -4.115 -1.333 -0.097 1.00 93.94 113 PRO A N 1
ATOM 821 C CA . PRO A 1 113 ? -5.239 -0.585 -0.657 1.00 93.94 113 PRO A CA 1
ATOM 822 C C . PRO A 1 113 ? -6.165 -1.467 -1.497 1.00 93.94 113 PRO A C 1
ATOM 824 O O . PRO A 1 113 ? -5.716 -2.478 -2.030 1.00 93.94 113 PRO A O 1
ATOM 827 N N . GLU A 1 114 ? -7.415 -1.039 -1.696 1.00 94.06 114 GLU A N 1
ATOM 828 C CA . GLU A 1 114 ? -8.387 -1.718 -2.580 1.00 94.06 114 GLU A CA 1
ATOM 829 C C . GLU A 1 114 ? -7.933 -1.758 -4.040 1.00 94.06 114 GLU A C 1
ATOM 831 O O . GLU A 1 114 ? -8.183 -2.713 -4.771 1.00 94.06 114 GLU A O 1
ATOM 836 N N . THR A 1 115 ? -7.229 -0.713 -4.474 1.00 93.12 115 THR A N 1
ATOM 837 C CA . THR A 1 115 ? -6.677 -0.611 -5.823 1.00 93.12 115 THR A CA 1
ATOM 838 C C . THR A 1 115 ? -5.194 -0.286 -5.774 1.00 93.12 115 THR A C 1
ATOM 840 O O . THR A 1 115 ? -4.678 0.303 -4.824 1.00 93.12 115 THR A O 1
ATOM 843 N N . TYR A 1 116 ? -4.476 -0.653 -6.831 1.00 93.88 116 TYR A N 1
ATOM 844 C CA . TYR A 1 116 ? -3.051 -0.378 -6.920 1.00 93.88 116 TYR A CA 1
ATOM 845 C C . TYR A 1 116 ? -2.771 1.130 -7.095 1.00 93.88 116 TYR A C 1
ATOM 847 O O . TYR A 1 116 ? -2.916 1.681 -8.189 1.00 93.88 116 TYR A O 1
ATOM 855 N N . THR A 1 117 ? -2.303 1.792 -6.032 1.00 91.31 117 THR A N 1
ATOM 856 C CA . THR A 1 117 ? -2.028 3.246 -6.004 1.00 91.31 117 THR A CA 1
ATOM 857 C C . THR A 1 117 ? -0.558 3.623 -6.234 1.00 91.31 117 THR A C 1
ATOM 859 O O . THR A 1 117 ? -0.224 4.810 -6.310 1.00 91.31 117 THR A O 1
ATOM 862 N N . GLY A 1 118 ? 0.315 2.636 -6.447 1.00 91.38 118 GLY A N 1
ATOM 863 C CA . GLY A 1 118 ? 1.759 2.823 -6.615 1.00 91.38 118 GLY A CA 1
ATOM 864 C C . GLY A 1 118 ? 2.551 2.366 -5.385 1.00 91.38 118 GLY A C 1
ATOM 865 O O . GLY A 1 118 ? 1.993 1.740 -4.500 1.00 91.38 118 GLY A O 1
ATOM 866 N N . PRO A 1 119 ? 3.856 2.653 -5.295 1.00 91.00 119 PRO A N 1
ATOM 867 C CA . PRO A 1 119 ? 4.770 2.013 -4.339 1.00 91.00 119 PRO A CA 1
ATOM 868 C C . PRO A 1 119 ? 4.564 2.393 -2.860 1.00 91.00 119 PRO A C 1
ATOM 870 O O . PRO A 1 119 ? 5.001 1.649 -1.981 1.00 91.00 119 PRO A O 1
ATOM 873 N N . GLY A 1 120 ? 3.923 3.535 -2.584 1.00 88.62 120 GLY A N 1
ATOM 874 C CA . GLY A 1 120 ? 3.825 4.149 -1.252 1.00 88.62 120 GLY A CA 1
ATOM 875 C C . GLY A 1 120 ? 3.381 3.206 -0.122 1.00 88.62 120 GLY A C 1
ATOM 876 O O . GLY A 1 120 ? 4.131 3.071 0.847 1.00 88.62 120 GLY A O 1
ATOM 877 N N . PRO A 1 121 ? 2.248 2.485 -0.255 1.00 88.75 121 PRO A N 1
ATOM 878 C CA . PRO A 1 121 ? 1.722 1.592 0.787 1.00 88.75 121 PRO A CA 1
ATOM 879 C C . PRO A 1 121 ? 2.720 0.532 1.283 1.00 88.75 121 PRO A C 1
ATOM 881 O O . PRO A 1 121 ? 2.709 0.141 2.450 1.00 88.75 121 PRO A O 1
ATOM 884 N N . TRP A 1 122 ? 3.624 0.082 0.407 1.00 88.69 122 TRP A N 1
ATOM 885 C CA . TRP A 1 122 ? 4.561 -1.009 0.689 1.00 88.69 122 TRP A CA 1
ATOM 886 C C . TRP A 1 122 ? 5.981 -0.538 1.024 1.00 88.69 122 TRP A C 1
ATOM 888 O O . TRP A 1 122 ? 6.811 -1.350 1.432 1.00 88.69 122 TRP A O 1
ATOM 898 N N . ALA A 1 123 ? 6.291 0.754 0.875 1.00 86.00 123 ALA A N 1
ATOM 899 C CA . ALA A 1 123 ? 7.648 1.285 1.028 1.00 86.00 123 ALA A CA 1
ATOM 900 C C . ALA A 1 123 ? 8.251 1.000 2.417 1.00 86.00 123 ALA A C 1
ATOM 902 O O . ALA A 1 123 ? 9.396 0.544 2.532 1.00 86.00 123 ALA A O 1
ATOM 903 N N . ARG A 1 124 ? 7.462 1.213 3.477 1.00 81.19 124 ARG A N 1
ATOM 904 C CA . ARG A 1 124 ? 7.865 0.929 4.862 1.00 81.19 124 ARG A CA 1
ATOM 905 C C . ARG A 1 124 ? 8.055 -0.564 5.111 1.00 81.19 124 ARG A C 1
ATOM 907 O O . ARG A 1 124 ? 9.023 -0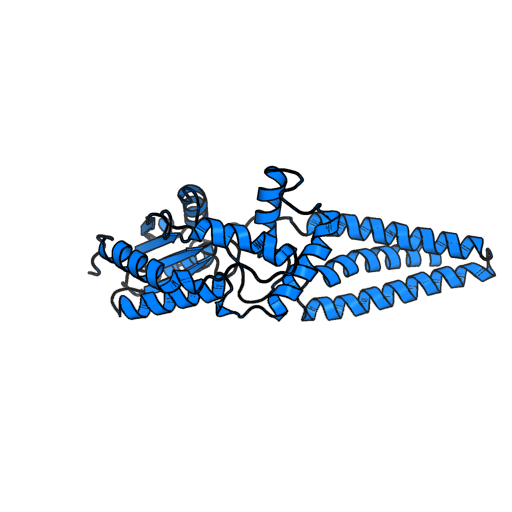.951 5.762 1.00 81.19 124 ARG A O 1
ATOM 914 N N . GLU A 1 125 ? 7.182 -1.402 4.553 1.00 85.31 125 GLU A N 1
ATOM 915 C CA . GLU A 1 125 ? 7.279 -2.857 4.702 1.00 85.31 125 GLU A CA 1
ATOM 916 C C . GLU A 1 125 ? 8.548 -3.402 4.058 1.00 85.31 125 GLU A C 1
ATOM 918 O O . GLU A 1 125 ? 9.300 -4.152 4.677 1.00 85.31 125 GLU A O 1
ATOM 923 N N . TRP A 1 126 ? 8.843 -2.957 2.836 1.00 87.38 126 TRP A N 1
ATOM 924 C CA . TRP A 1 126 ? 10.061 -3.364 2.150 1.00 87.38 126 TRP A CA 1
ATOM 925 C C . TRP A 1 126 ? 11.324 -2.907 2.861 1.00 87.38 126 TRP A C 1
ATOM 927 O O . TRP A 1 126 ? 12.325 -3.621 2.828 1.00 87.38 126 TRP A O 1
ATOM 937 N N . ARG A 1 127 ? 11.299 -1.745 3.522 1.00 83.88 127 ARG A N 1
ATOM 938 C CA . ARG A 1 127 ? 12.403 -1.334 4.394 1.00 83.88 127 ARG A CA 1
ATOM 939 C C . ARG A 1 127 ? 12.507 -2.232 5.612 1.00 83.88 127 ARG A C 1
ATOM 941 O O . ARG A 1 127 ? 13.595 -2.746 5.839 1.00 83.88 127 ARG A O 1
ATOM 948 N N . ARG A 1 128 ? 11.422 -2.463 6.355 1.00 84.06 128 ARG A N 1
ATOM 949 C CA . ARG A 1 128 ? 11.423 -3.354 7.529 1.00 84.06 128 ARG A CA 1
ATOM 950 C C . ARG A 1 128 ? 12.019 -4.719 7.178 1.00 84.06 128 ARG A C 1
ATOM 952 O O . ARG A 1 128 ? 12.944 -5.175 7.839 1.00 84.06 128 ARG A O 1
ATOM 959 N N . ARG A 1 129 ? 11.565 -5.315 6.076 1.00 86.94 129 ARG A N 1
ATOM 960 C CA . ARG A 1 129 ? 12.069 -6.601 5.581 1.00 86.94 129 ARG A CA 1
ATOM 961 C C . ARG A 1 129 ? 13.525 -6.544 5.129 1.00 86.94 129 ARG A C 1
ATOM 963 O O . ARG A 1 129 ? 14.286 -7.434 5.470 1.00 86.94 129 ARG A O 1
ATOM 970 N N . ALA A 1 130 ? 13.949 -5.485 4.439 1.00 87.31 130 ALA A N 1
ATOM 971 C CA . ALA A 1 130 ? 15.353 -5.326 4.056 1.00 87.31 130 ALA A CA 1
ATOM 972 C C . ALA A 1 130 ? 16.302 -5.234 5.269 1.00 87.31 130 ALA A C 1
ATOM 974 O O . ALA A 1 130 ? 17.448 -5.657 5.157 1.00 87.31 130 ALA A O 1
ATOM 975 N N . HIS A 1 131 ? 15.835 -4.720 6.416 1.00 85.94 131 HIS A N 1
ATOM 976 C CA . HIS A 1 131 ? 16.600 -4.746 7.673 1.00 85.94 131 HIS A CA 1
ATOM 977 C C . HIS A 1 131 ? 16.631 -6.141 8.315 1.00 85.94 131 HIS A C 1
ATOM 979 O O . HIS A 1 131 ? 17.592 -6.458 9.006 1.00 85.94 131 HIS A O 1
ATOM 985 N N . ALA A 1 132 ? 15.608 -6.971 8.085 1.00 85.06 132 ALA A N 1
ATOM 986 C CA . ALA A 1 132 ? 15.566 -8.352 8.571 1.00 85.06 132 ALA A CA 1
ATOM 987 C C . ALA A 1 132 ? 16.504 -9.292 7.788 1.00 85.06 132 ALA A C 1
ATOM 989 O O . ALA A 1 132 ? 16.907 -10.325 8.311 1.00 85.06 132 ALA A O 1
ATOM 990 N N . GLY A 1 133 ? 16.875 -8.937 6.554 1.00 84.44 133 GLY A N 1
ATOM 991 C CA . GLY A 1 133 ? 17.923 -9.619 5.797 1.00 84.44 133 GLY A CA 1
ATOM 992 C C . GLY A 1 133 ? 17.797 -9.460 4.274 1.00 84.44 133 GLY A C 1
ATOM 993 O O . GLY A 1 133 ? 16.746 -9.044 3.777 1.00 84.44 133 GLY A O 1
ATOM 994 N N . PRO A 1 134 ? 18.843 -9.821 3.502 1.00 79.00 134 PRO A N 1
ATOM 995 C CA . PRO A 1 134 ? 18.858 -9.681 2.041 1.00 79.00 134 PRO A CA 1
ATOM 996 C C . PRO A 1 134 ? 17.796 -10.521 1.318 1.00 79.00 134 PRO A C 1
ATOM 998 O O . PRO A 1 134 ? 17.328 -10.129 0.254 1.00 79.00 134 PRO A O 1
ATOM 1001 N N . GLU A 1 135 ? 17.409 -11.664 1.887 1.00 81.38 135 GLU A N 1
ATOM 1002 C CA . GLU A 1 135 ? 16.422 -12.581 1.297 1.00 81.38 135 GLU A CA 1
ATOM 1003 C C . GLU A 1 135 ? 14.973 -12.150 1.567 1.00 81.38 135 GLU A C 1
ATOM 1005 O O . GLU A 1 135 ? 14.054 -12.533 0.844 1.00 81.38 135 GLU A O 1
ATOM 1010 N N . ALA A 1 136 ? 14.754 -11.312 2.584 1.00 83.31 136 ALA A N 1
ATOM 1011 C CA . ALA A 1 136 ? 13.420 -10.923 3.031 1.00 83.31 136 ALA A CA 1
ATOM 1012 C C . ALA A 1 136 ? 12.780 -9.820 2.166 1.00 83.31 136 ALA A C 1
ATOM 1014 O O . ALA A 1 136 ? 11.561 -9.625 2.214 1.00 83.31 136 ALA A O 1
ATOM 1015 N N . ALA A 1 137 ? 13.571 -9.093 1.368 1.00 86.50 137 ALA A N 1
ATOM 1016 C CA . ALA A 1 137 ? 13.089 -8.038 0.481 1.00 86.50 137 ALA A CA 1
ATOM 1017 C C . ALA A 1 137 ? 13.827 -8.036 -0.867 1.00 86.50 137 ALA A C 1
ATOM 1019 O O . ALA A 1 137 ? 15.033 -8.265 -0.916 1.00 86.50 137 ALA A O 1
ATOM 1020 N N . PRO A 1 138 ? 13.149 -7.684 -1.976 1.00 87.38 138 PRO A N 1
ATOM 1021 C CA . PRO A 1 138 ? 13.817 -7.515 -3.255 1.00 87.38 138 PRO A CA 1
ATOM 1022 C C . PRO A 1 138 ? 14.851 -6.386 -3.181 1.00 87.38 138 PRO A C 1
ATOM 1024 O O . PRO A 1 138 ? 14.596 -5.311 -2.613 1.00 87.38 138 PRO A O 1
ATOM 1027 N N . HIS A 1 139 ? 15.996 -6.609 -3.831 1.00 90.06 139 HIS A N 1
ATOM 1028 C CA . HIS A 1 139 ? 17.023 -5.587 -3.996 1.00 90.06 139 HIS A CA 1
ATOM 1029 C C . HIS A 1 139 ? 16.418 -4.315 -4.608 1.00 90.06 139 HIS A C 1
ATOM 1031 O O . HIS A 1 139 ? 15.560 -4.383 -5.492 1.00 90.06 139 HIS A O 1
ATOM 1037 N N . TRP A 1 140 ? 16.864 -3.139 -4.159 1.00 89.88 140 TRP A N 1
ATOM 1038 C CA . TRP A 1 140 ? 16.239 -1.859 -4.512 1.00 89.88 140 TRP A CA 1
ATOM 1039 C C . TRP A 1 140 ? 16.194 -1.600 -6.029 1.00 89.88 140 TRP A C 1
ATOM 1041 O O . TRP A 1 140 ? 15.200 -1.074 -6.519 1.00 89.88 140 TRP A O 1
ATOM 1051 N N . LEU A 1 141 ? 17.194 -2.072 -6.787 1.00 93.00 141 LEU A N 1
ATOM 1052 C CA . LEU A 1 141 ? 17.206 -2.013 -8.261 1.00 93.00 141 LEU A CA 1
ATOM 1053 C C . LEU A 1 141 ? 16.062 -2.794 -8.928 1.00 93.00 141 LEU A C 1
ATOM 1055 O O . LEU A 1 141 ? 15.643 -2.445 -10.031 1.00 93.00 141 LEU A O 1
ATOM 1059 N N . LEU A 1 142 ? 15.575 -3.858 -8.284 1.00 92.38 142 LEU A N 1
ATOM 1060 C CA . LEU A 1 142 ? 14.543 -4.754 -8.814 1.00 92.38 142 LEU A CA 1
ATOM 1061 C C . LEU A 1 142 ? 13.139 -4.416 -8.299 1.00 92.38 142 LEU A C 1
ATOM 1063 O O . LEU A 1 142 ? 12.157 -4.899 -8.857 1.00 92.38 142 LEU A O 1
ATOM 1067 N N . ARG A 1 143 ? 13.014 -3.548 -7.287 1.00 92.12 143 ARG A N 1
ATOM 1068 C CA . ARG A 1 143 ? 11.715 -3.107 -6.750 1.00 92.12 143 ARG A CA 1
ATOM 1069 C C . ARG A 1 143 ? 10.741 -2.583 -7.812 1.00 92.12 143 ARG A C 1
ATOM 1071 O O . ARG A 1 143 ? 9.571 -2.949 -7.715 1.00 92.12 143 ARG A O 1
ATOM 1078 N N . PRO A 1 144 ? 11.158 -1.807 -8.838 1.00 95.25 144 PRO A N 1
ATOM 1079 C CA . PRO A 1 144 ? 10.249 -1.416 -9.917 1.00 95.25 144 PRO A CA 1
ATOM 1080 C C . PRO A 1 144 ? 9.556 -2.619 -10.575 1.00 95.25 144 PRO A C 1
ATOM 1082 O O . PRO A 1 144 ? 8.349 -2.593 -10.792 1.00 95.25 144 PRO A O 1
ATOM 1085 N N . LEU A 1 145 ? 10.292 -3.706 -10.832 1.00 94.56 145 LEU A N 1
ATOM 1086 C CA . LEU A 1 145 ? 9.738 -4.940 -11.398 1.00 94.56 145 LEU A CA 1
ATOM 1087 C C . LEU A 1 145 ? 8.844 -5.683 -10.401 1.00 94.56 145 LEU A C 1
ATOM 1089 O O . LEU A 1 145 ? 7.847 -6.279 -10.789 1.00 94.56 145 LEU A O 1
ATOM 1093 N N . THR A 1 146 ? 9.153 -5.643 -9.109 1.00 94.56 146 THR A N 1
ATOM 1094 C CA . THR A 1 146 ? 8.241 -6.186 -8.095 1.00 94.56 146 THR A CA 1
ATOM 1095 C C . THR A 1 146 ? 6.899 -5.454 -8.121 1.00 94.56 146 THR A C 1
ATOM 1097 O O . THR A 1 146 ? 5.846 -6.081 -8.062 1.00 94.56 146 THR A O 1
ATOM 1100 N N . TYR A 1 147 ? 6.915 -4.133 -8.284 1.00 95.25 147 TYR A N 1
ATOM 1101 C CA . TYR A 1 147 ? 5.699 -3.333 -8.362 1.00 95.25 147 TYR A CA 1
ATOM 1102 C C . TYR A 1 147 ? 4.858 -3.607 -9.616 1.00 95.25 147 TYR A C 1
ATOM 1104 O O . TYR A 1 147 ? 3.631 -3.573 -9.518 1.00 95.25 147 TYR A O 1
ATOM 1112 N N . THR A 1 148 ? 5.461 -3.973 -10.757 1.00 95.12 148 THR A N 1
ATOM 1113 C CA . THR A 1 148 ? 4.665 -4.435 -11.909 1.00 95.12 148 THR A CA 1
ATOM 1114 C C . THR A 1 148 ? 3.912 -5.719 -11.602 1.00 95.12 148 THR A C 1
ATOM 1116 O O . THR A 1 148 ? 2.768 -5.852 -12.030 1.00 95.12 148 THR A O 1
ATOM 1119 N N . ARG A 1 149 ? 4.534 -6.645 -10.862 1.00 95.62 149 ARG A N 1
ATOM 1120 C CA . ARG A 1 149 ? 3.925 -7.919 -10.455 1.00 95.62 149 ARG A CA 1
ATOM 1121 C C . ARG A 1 149 ? 2.798 -7.705 -9.458 1.00 95.62 149 ARG A C 1
ATOM 1123 O O . ARG A 1 149 ? 1.727 -8.263 -9.656 1.00 95.62 149 ARG A O 1
ATOM 1130 N N . ILE A 1 150 ? 3.004 -6.832 -8.470 1.00 95.62 150 ILE A N 1
ATOM 1131 C CA . ILE A 1 150 ? 1.948 -6.432 -7.531 1.00 95.62 150 ILE A CA 1
ATOM 1132 C C . ILE A 1 150 ? 0.777 -5.833 -8.317 1.00 95.62 150 ILE A C 1
ATOM 1134 O O . ILE A 1 150 ? -0.348 -6.297 -8.187 1.00 95.62 150 ILE A O 1
ATOM 1138 N N . ARG A 1 151 ? 1.037 -4.871 -9.211 1.00 95.25 151 ARG A N 1
ATOM 1139 C CA . ARG A 1 151 ? -0.001 -4.272 -10.063 1.00 95.25 151 ARG A CA 1
ATOM 1140 C C . ARG A 1 151 ? -0.741 -5.310 -10.913 1.00 95.25 151 ARG A C 1
ATOM 1142 O O . ARG A 1 151 ? -1.942 -5.174 -11.109 1.00 95.25 151 ARG A O 1
ATOM 1149 N N . ALA A 1 152 ? -0.043 -6.321 -11.429 1.00 93.94 152 ALA A N 1
ATOM 1150 C CA . ALA A 1 152 ? -0.659 -7.405 -12.191 1.00 93.94 152 ALA A CA 1
ATOM 1151 C C . ALA A 1 152 ? -1.548 -8.299 -11.310 1.00 93.94 152 ALA A C 1
ATOM 1153 O O . ALA A 1 152 ? -2.663 -8.603 -11.718 1.00 93.94 152 ALA A O 1
ATOM 1154 N N . ALA A 1 153 ? -1.101 -8.649 -10.099 1.00 94.81 153 ALA A N 1
ATOM 1155 C CA . ALA A 1 153 ? -1.907 -9.398 -9.132 1.00 94.81 153 ALA A CA 1
ATOM 1156 C C . ALA A 1 153 ? -3.185 -8.631 -8.748 1.00 94.81 153 ALA A C 1
ATOM 1158 O O . ALA A 1 153 ? -4.269 -9.204 -8.732 1.00 94.81 153 ALA A O 1
ATOM 1159 N N . TYR A 1 154 ? -3.083 -7.313 -8.562 1.00 94.19 154 TYR A N 1
ATOM 1160 C CA . TYR A 1 154 ? -4.236 -6.429 -8.365 1.00 94.19 154 TYR A CA 1
ATOM 1161 C C . TYR A 1 154 ? -5.216 -6.406 -9.541 1.00 94.19 154 TYR A C 1
ATOM 1163 O O . TYR A 1 154 ? -6.392 -6.132 -9.345 1.00 94.19 154 TYR A O 1
ATOM 1171 N N . GLY A 1 155 ? -4.757 -6.688 -10.763 1.00 91.56 155 GLY A N 1
ATOM 1172 C CA . GLY A 1 155 ? -5.627 -6.752 -11.938 1.00 91.56 155 GLY A CA 1
ATOM 1173 C C . GLY A 1 155 ? -6.620 -7.918 -11.913 1.00 91.56 155 GLY A C 1
ATOM 1174 O O . GLY A 1 155 ? -7.549 -7.919 -12.715 1.00 91.56 155 GLY A O 1
ATOM 1175 N N . VAL A 1 156 ? -6.421 -8.899 -11.026 1.00 91.50 156 VAL A N 1
ATOM 1176 C CA . VAL A 1 156 ? -7.274 -10.093 -10.887 1.00 91.50 156 VAL A CA 1
ATOM 1177 C C . VAL A 1 156 ? -7.783 -10.319 -9.459 1.00 91.50 156 VAL A C 1
ATOM 1179 O O . VAL A 1 156 ? -8.563 -11.241 -9.234 1.00 91.50 156 VAL A O 1
ATOM 1182 N N . LEU A 1 157 ? -7.338 -9.512 -8.492 1.00 93.38 157 LEU A N 1
ATOM 1183 C CA . LEU A 1 157 ? -7.734 -9.610 -7.090 1.00 93.38 157 LEU A CA 1
ATOM 1184 C C . LEU A 1 157 ? -9.062 -8.864 -6.871 1.00 93.38 157 LEU A C 1
ATOM 1186 O O . LEU A 1 157 ? -9.128 -7.677 -7.198 1.00 93.38 157 LEU A O 1
ATOM 1190 N N . PRO A 1 158 ? -10.105 -9.509 -6.315 1.00 93.25 158 PRO A N 1
ATOM 1191 C CA . PRO A 1 158 ? -11.327 -8.811 -5.927 1.00 93.25 158 PRO A CA 1
ATOM 1192 C C . PRO A 1 158 ? -11.036 -7.715 -4.886 1.00 93.25 158 PRO A C 1
ATOM 1194 O O . PRO A 1 158 ? -10.253 -7.970 -3.965 1.00 93.25 158 PRO A O 1
ATOM 1197 N N . PRO A 1 159 ? -11.654 -6.521 -4.980 1.00 92.56 159 PRO A N 1
ATOM 1198 C CA . PRO A 1 159 ? -11.444 -5.445 -4.008 1.00 92.56 159 PRO A CA 1
ATOM 1199 C C . PRO A 1 159 ? -11.714 -5.877 -2.561 1.00 92.56 159 PRO A C 1
ATOM 1201 O O . PRO A 1 159 ? -10.984 -5.486 -1.653 1.00 92.56 159 PRO A O 1
ATOM 1204 N N . GLU A 1 160 ? -12.706 -6.739 -2.346 1.00 92.19 160 GLU A N 1
ATOM 1205 C CA . GLU A 1 160 ? -13.120 -7.241 -1.032 1.00 92.19 160 GLU A CA 1
ATOM 1206 C C . GLU A 1 160 ? -12.081 -8.166 -0.385 1.00 92.19 160 GLU A C 1
ATOM 1208 O O . GLU A 1 160 ? -12.084 -8.333 0.830 1.00 92.19 160 GLU A O 1
ATOM 1213 N N . GLU A 1 161 ? -11.184 -8.752 -1.181 1.00 92.81 161 GLU A N 1
ATOM 1214 C CA . GLU A 1 161 ? -10.096 -9.615 -0.707 1.00 92.81 161 GLU A CA 1
ATOM 1215 C C . GLU A 1 161 ? -8.814 -8.833 -0.403 1.00 92.81 161 GLU A C 1
ATOM 1217 O O . GLU A 1 161 ? -7.837 -9.420 0.064 1.00 92.81 161 GLU A O 1
ATOM 1222 N N . THR A 1 162 ? -8.773 -7.524 -0.671 1.00 94.88 162 THR A N 1
ATOM 1223 C CA . THR A 1 162 ? -7.692 -6.646 -0.192 1.00 94.88 162 THR A CA 1
ATOM 1224 C C . THR A 1 162 ? -7.873 -6.355 1.295 1.00 94.88 162 THR A C 1
ATOM 1226 O O . THR A 1 162 ? -8.994 -6.392 1.796 1.00 94.88 162 THR A O 1
ATOM 1229 N N . VAL A 1 163 ? -6.799 -6.014 2.017 1.00 94.75 163 VAL A N 1
ATOM 1230 C CA . VAL A 1 163 ? -6.922 -5.683 3.454 1.00 94.75 163 VAL A CA 1
ATOM 1231 C C . VAL A 1 163 ? -7.870 -4.505 3.665 1.00 94.75 163 VAL A C 1
ATOM 1233 O O . VAL A 1 163 ? -8.679 -4.546 4.586 1.00 94.75 163 VAL A O 1
ATOM 1236 N N . GLN A 1 164 ? -7.812 -3.482 2.806 1.00 95.56 164 GLN A N 1
ATOM 1237 C CA . GLN A 1 164 ? -8.731 -2.352 2.893 1.00 95.56 164 GLN A CA 1
ATOM 1238 C C . GLN A 1 164 ? -10.188 -2.779 2.676 1.00 95.56 164 GLN A C 1
ATOM 1240 O O . GLN A 1 164 ? -11.010 -2.542 3.556 1.00 95.56 164 GLN A O 1
ATOM 1245 N N . GLY A 1 165 ? -10.506 -3.450 1.565 1.00 95.25 165 GLY A N 1
ATOM 1246 C CA . GLY A 1 165 ? -11.891 -3.830 1.259 1.00 95.25 165 GLY A CA 1
ATOM 1247 C C . GLY A 1 165 ? -12.475 -4.839 2.253 1.00 95.25 165 GLY A C 1
ATOM 1248 O O . GLY A 1 165 ? -13.653 -4.750 2.627 1.00 95.25 165 GLY A O 1
ATOM 1249 N N . TRP A 1 166 ? -11.642 -5.757 2.744 1.00 95.38 166 TRP A N 1
ATOM 1250 C CA . TRP A 1 166 ? -11.993 -6.692 3.808 1.00 95.38 166 TRP A CA 1
ATOM 1251 C C . TRP A 1 166 ? -12.286 -5.965 5.124 1.00 95.38 166 TRP A C 1
ATOM 1253 O O . TRP A 1 166 ? -13.348 -6.175 5.713 1.00 95.38 166 TRP A O 1
ATOM 1263 N N . LEU A 1 167 ? -11.404 -5.055 5.554 1.00 95.88 167 LEU A N 1
ATOM 1264 C CA . LEU A 1 167 ? -11.576 -4.309 6.800 1.00 95.88 167 LEU A CA 1
ATOM 1265 C C . LEU A 1 167 ? -12.782 -3.367 6.737 1.00 95.88 167 LEU A C 1
ATOM 1267 O O . LEU A 1 167 ? -13.546 -3.306 7.694 1.00 95.88 167 LEU A O 1
ATOM 1271 N N . SER A 1 168 ? -13.013 -2.693 5.606 1.00 95.38 168 SER A N 1
ATOM 1272 C CA . SER A 1 168 ? -14.216 -1.880 5.388 1.00 95.38 168 SER A CA 1
ATOM 1273 C C . SER A 1 168 ? -15.489 -2.732 5.431 1.00 95.38 168 SER A C 1
ATOM 1275 O O . SER A 1 168 ? -16.528 -2.295 5.926 1.00 95.38 168 SER A O 1
ATOM 1277 N N . THR A 1 169 ? -15.440 -3.975 4.946 1.00 95.12 169 THR A N 1
ATOM 1278 C CA . THR A 1 169 ? -16.572 -4.907 5.058 1.00 95.12 169 THR A CA 1
ATOM 1279 C C . THR A 1 169 ? -16.803 -5.343 6.500 1.00 95.12 169 THR A C 1
ATOM 1281 O O . THR A 1 169 ? -17.954 -5.360 6.939 1.00 95.12 169 THR A O 1
ATOM 1284 N N . LEU A 1 170 ? -15.735 -5.638 7.245 1.00 95.06 170 LEU A N 1
ATOM 1285 C CA . LEU A 1 170 ? -15.798 -5.959 8.669 1.00 95.06 170 LEU A CA 1
ATOM 1286 C C . LEU A 1 170 ? -16.360 -4.782 9.481 1.00 95.06 170 LEU A C 1
ATOM 1288 O O . LEU A 1 170 ? -17.306 -4.970 10.240 1.00 95.06 170 LEU A O 1
ATOM 1292 N N . ALA A 1 171 ? -15.865 -3.563 9.246 1.00 95.50 171 ALA A N 1
ATOM 1293 C CA . ALA A 1 171 ? -16.344 -2.339 9.885 1.00 95.50 171 ALA A CA 1
ATOM 1294 C C . ALA A 1 171 ? -17.842 -2.116 9.631 1.00 95.50 171 ALA A C 1
ATOM 1296 O O . ALA A 1 171 ? -18.598 -1.929 10.576 1.00 95.50 171 ALA A O 1
ATOM 1297 N N . ARG A 1 172 ? -18.313 -2.243 8.379 1.00 95.44 172 ARG A N 1
ATOM 1298 C CA . ARG A 1 172 ? -19.748 -2.126 8.038 1.00 95.44 172 ARG A CA 1
ATOM 1299 C C . ARG A 1 172 ? -20.625 -3.228 8.633 1.00 95.44 172 ARG A C 1
ATOM 1301 O O . ARG A 1 172 ? -21.835 -3.044 8.772 1.00 95.44 172 ARG A O 1
ATOM 1308 N N . ARG A 1 173 ? -20.085 -4.427 8.862 1.00 95.06 173 ARG A N 1
ATOM 1309 C CA . ARG A 1 173 ? -20.819 -5.508 9.540 1.00 95.06 173 ARG A CA 1
ATOM 1310 C C . ARG A 1 173 ? -20.938 -5.207 11.031 1.00 95.06 173 ARG A C 1
ATOM 1312 O O . ARG A 1 173 ? -22.046 -5.280 11.547 1.00 95.06 173 ARG A O 1
ATOM 1319 N N . LEU A 1 174 ? -19.837 -4.788 11.651 1.00 95.19 174 LEU A N 1
ATOM 1320 C CA . LEU A 1 174 ? -19.778 -4.415 13.060 1.00 95.19 174 LEU A CA 1
ATOM 1321 C C . LEU A 1 174 ? -20.640 -3.180 13.373 1.00 95.19 174 LEU A C 1
ATOM 1323 O O . LEU A 1 174 ? -21.357 -3.173 14.362 1.00 95.19 174 LEU A O 1
ATOM 1327 N N . ASP A 1 175 ? -20.649 -2.168 12.501 1.00 94.19 175 ASP A N 1
ATOM 1328 C CA . ASP A 1 175 ? -21.523 -0.989 12.637 1.00 94.19 175 ASP A CA 1
ATOM 1329 C C . ASP A 1 175 ? -23.003 -1.393 12.695 1.00 94.19 175 ASP A C 1
ATOM 1331 O O . ASP A 1 175 ? -23.769 -0.940 13.540 1.00 94.19 175 ASP A O 1
ATOM 1335 N N . ARG A 1 176 ? -23.404 -2.334 11.829 1.00 94.00 176 ARG A N 1
ATOM 1336 C CA . ARG A 1 176 ? -24.778 -2.849 11.797 1.00 94.00 176 ARG A CA 1
ATOM 1337 C C . ARG A 1 176 ? -25.126 -3.709 13.008 1.00 94.00 176 ARG A C 1
ATOM 1339 O O . ARG A 1 176 ? -26.293 -3.712 13.389 1.00 94.00 176 ARG A O 1
ATOM 1346 N N . SER A 1 177 ? -24.174 -4.455 13.570 1.00 93.38 177 SER A N 1
ATOM 1347 C CA . SER A 1 177 ? -24.436 -5.322 14.725 1.00 93.38 177 SER A CA 1
ATOM 1348 C C . SER A 1 177 ? -24.453 -4.561 16.047 1.00 93.38 177 SER A C 1
ATOM 1350 O O . SER A 1 177 ? -25.297 -4.850 16.891 1.00 93.38 177 SER A O 1
ATOM 1352 N N . LEU A 1 178 ? -23.591 -3.551 16.202 1.00 90.25 178 LEU A N 1
ATOM 1353 C CA . LEU A 1 178 ? -23.581 -2.656 17.364 1.00 90.25 178 LEU A CA 1
ATOM 1354 C C . LEU A 1 178 ? -24.735 -1.639 17.346 1.00 90.25 178 LEU A C 1
ATOM 1356 O O . LEU A 1 178 ? -25.077 -1.065 18.379 1.00 90.25 178 LEU A O 1
ATOM 1360 N N . GLY A 1 179 ? -25.359 -1.425 16.187 1.00 85.50 179 GLY A N 1
ATOM 1361 C CA . GLY A 1 179 ? -26.521 -0.557 16.046 1.00 85.50 179 GLY A CA 1
ATOM 1362 C C . GLY A 1 179 ? -26.186 0.928 16.202 1.00 85.50 179 GLY A C 1
ATOM 1363 O O . GLY A 1 179 ? -25.069 1.372 15.969 1.00 85.50 179 GLY A O 1
ATOM 1364 N N . GLY A 1 180 ? -27.190 1.729 16.567 1.00 84.44 180 GLY A N 1
ATOM 1365 C CA . GLY A 1 180 ? -27.071 3.189 16.607 1.00 84.44 180 GLY A CA 1
ATOM 1366 C C . GLY A 1 180 ? -26.289 3.758 17.794 1.00 84.44 180 GLY A C 1
ATOM 1367 O O . GLY A 1 180 ? -26.119 4.972 17.833 1.00 84.44 180 GLY A O 1
ATOM 1368 N N . GLU A 1 181 ? -25.848 2.930 18.745 1.00 87.12 181 GLU A N 1
ATOM 1369 C CA . GLU A 1 181 ? -25.171 3.357 19.983 1.00 87.12 181 GLU A CA 1
ATOM 1370 C C . GLU A 1 181 ? -23.706 3.746 19.757 1.00 87.12 181 GLU A C 1
ATOM 1372 O O . GLU A 1 181 ? -23.181 4.641 20.422 1.00 87.12 181 GLU A O 1
ATOM 1377 N N . TYR A 1 182 ? -23.067 3.111 18.776 1.00 90.94 182 TYR A N 1
ATOM 1378 C CA . TYR A 1 182 ? -21.674 3.327 18.411 1.00 90.94 182 TYR A CA 1
ATOM 1379 C C . TYR A 1 182 ? -21.579 3.807 16.963 1.00 90.94 182 TYR A C 1
ATOM 1381 O O . TYR A 1 182 ? -22.512 3.669 16.172 1.00 90.94 182 TYR A O 1
ATOM 1389 N N . ARG A 1 183 ? -20.426 4.372 16.606 1.00 92.94 183 ARG A N 1
ATOM 1390 C CA . ARG A 1 183 ? -20.039 4.598 15.210 1.00 92.94 183 ARG A CA 1
ATOM 1391 C C . ARG A 1 183 ? -18.794 3.777 14.922 1.00 92.94 183 ARG A C 1
ATOM 1393 O O . ARG A 1 183 ? -17.782 3.965 15.595 1.00 92.94 183 ARG A O 1
ATOM 1400 N N . VAL A 1 184 ? -18.836 2.898 13.929 1.00 95.19 184 VAL A N 1
ATOM 1401 C CA . VAL A 1 184 ? -17.666 2.098 13.549 1.00 95.19 184 VAL A CA 1
ATOM 1402 C C . VAL A 1 184 ? -17.019 2.677 12.298 1.00 95.19 184 VAL A C 1
ATOM 1404 O O . VAL A 1 184 ? -17.697 3.037 11.337 1.00 95.19 184 VAL A O 1
ATOM 1407 N N . GLN A 1 185 ? -15.693 2.774 12.306 1.00 95.31 185 GLN A N 1
ATOM 1408 C CA . GLN A 1 185 ? -14.905 3.186 11.148 1.00 95.31 185 GLN A CA 1
ATOM 1409 C C . GLN A 1 185 ? -13.662 2.317 10.991 1.00 95.31 185 GLN A C 1
ATOM 1411 O O . GLN A 1 185 ? -13.158 1.721 11.940 1.00 95.31 185 GLN A O 1
ATOM 1416 N N . GLU A 1 186 ? -13.126 2.287 9.784 1.00 95.69 186 GLU A N 1
ATOM 1417 C CA . GLU A 1 186 ? -11.811 1.758 9.479 1.00 95.69 186 GLU A CA 1
ATOM 1418 C C . GLU A 1 186 ? -10.767 2.876 9.397 1.00 95.69 186 GLU A C 1
ATOM 1420 O O . GLU A 1 186 ? -11.028 4.005 8.969 1.00 95.69 186 GLU A O 1
ATOM 1425 N N . ALA A 1 187 ? -9.537 2.551 9.777 1.00 96.12 187 ALA A N 1
ATOM 1426 C CA . ALA A 1 187 ? -8.396 3.399 9.505 1.00 96.12 187 ALA A CA 1
ATOM 1427 C C . ALA A 1 187 ? -7.133 2.575 9.285 1.00 96.12 187 ALA A C 1
ATOM 1429 O O . ALA A 1 187 ? -6.980 1.463 9.787 1.00 96.12 187 ALA A O 1
ATOM 1430 N N . PHE A 1 188 ? -6.181 3.156 8.564 1.00 93.38 188 PHE A N 1
ATOM 1431 C CA . PHE A 1 188 ? -4.951 2.461 8.215 1.00 93.38 188 PHE A CA 1
ATOM 1432 C C . PHE A 1 188 ? -3.720 3.252 8.628 1.00 93.38 188 PHE A C 1
ATOM 1434 O O . PHE A 1 188 ? -3.714 4.485 8.670 1.00 93.38 188 PHE A O 1
ATOM 1441 N N . LEU A 1 189 ? -2.634 2.532 8.901 1.00 88.31 189 LEU A N 1
ATOM 1442 C CA . LEU A 1 189 ? -1.353 3.163 9.228 1.00 88.31 189 LEU A CA 1
ATOM 1443 C C . LEU A 1 189 ? -0.593 3.669 7.996 1.00 88.31 189 LEU A C 1
ATOM 1445 O O . LEU A 1 189 ? 0.245 4.558 8.124 1.00 88.31 189 LEU A O 1
ATOM 1449 N N . ARG A 1 190 ? -0.852 3.092 6.815 1.00 84.50 190 ARG A N 1
ATOM 1450 C CA . ARG A 1 190 ? 0.001 3.262 5.619 1.00 84.50 190 ARG A CA 1
ATOM 1451 C C . ARG A 1 190 ? -0.739 3.722 4.365 1.00 84.50 190 ARG A C 1
ATOM 1453 O O . ARG A 1 190 ? -0.100 4.049 3.369 1.00 84.50 190 ARG A O 1
ATOM 1460 N N . ILE A 1 191 ? -2.068 3.722 4.401 1.00 89.94 191 ILE A N 1
ATOM 1461 C CA . ILE A 1 191 ? -2.932 4.107 3.281 1.00 89.94 191 ILE A CA 1
ATOM 1462 C C . ILE A 1 191 ? -4.044 5.031 3.772 1.00 89.94 191 ILE A C 1
ATOM 1464 O O . ILE A 1 191 ? -4.222 5.220 4.975 1.00 89.94 191 ILE A O 1
ATOM 1468 N N . SER A 1 192 ? -4.784 5.609 2.833 1.00 88.94 192 SER A N 1
ATOM 1469 C CA . SER A 1 192 ? -5.999 6.361 3.132 1.00 88.94 192 SER A CA 1
ATOM 1470 C C . SER A 1 192 ? -7.199 5.421 3.323 1.00 88.94 192 SER A C 1
ATOM 1472 O O . SER A 1 192 ? -7.290 4.446 2.579 1.00 88.94 192 SER A O 1
ATOM 1474 N N . PRO A 1 193 ? -8.136 5.731 4.239 1.00 91.94 193 PRO A N 1
ATOM 1475 C CA . PRO A 1 193 ? -8.080 6.813 5.226 1.00 91.94 193 PRO A CA 1
ATOM 1476 C C . PRO A 1 193 ? -7.026 6.540 6.314 1.00 91.94 193 PRO A C 1
ATOM 1478 O O . PRO A 1 193 ? -7.018 5.494 6.962 1.00 91.94 193 PRO A O 1
ATOM 1481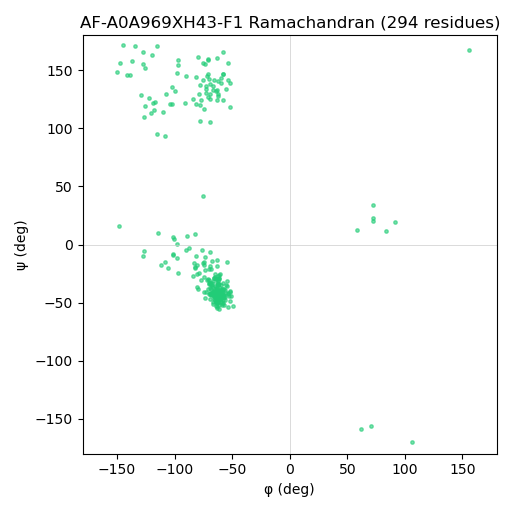 N N . SER A 1 194 ? -6.103 7.490 6.505 1.00 91.69 194 SER A N 1
ATOM 1482 C CA . SER A 1 194 ? -5.038 7.324 7.500 1.00 91.69 194 SER A CA 1
ATOM 1483 C C . SER A 1 194 ? -5.592 7.531 8.905 1.00 91.69 194 SER A C 1
ATOM 1485 O O . SER A 1 194 ? -6.352 8.478 9.103 1.00 91.69 194 SER A O 1
ATOM 1487 N N . LEU A 1 195 ? -5.133 6.752 9.887 1.00 93.62 195 LEU A N 1
ATOM 1488 C CA . LEU A 1 195 ? -5.562 6.880 11.288 1.00 93.62 195 LEU A CA 1
ATOM 1489 C C . LEU A 1 195 ? -5.445 8.312 11.824 1.00 93.62 195 LEU A C 1
ATOM 1491 O O . LEU A 1 195 ? -6.360 8.798 12.479 1.00 93.62 195 LEU A O 1
ATOM 1495 N N . ALA A 1 196 ? -4.370 9.029 11.489 1.00 91.50 196 ALA A N 1
ATOM 1496 C CA . ALA A 1 196 ? -4.225 10.425 11.893 1.00 91.50 196 ALA A CA 1
ATOM 1497 C C . ALA A 1 196 ? -5.301 11.345 11.284 1.00 91.50 196 ALA A C 1
ATOM 1499 O O . ALA A 1 196 ? -5.732 12.279 11.951 1.00 91.50 196 ALA A O 1
ATOM 1500 N N . SER A 1 197 ? -5.726 11.108 10.035 1.00 91.50 197 SER A N 1
ATOM 1501 C CA . SER A 1 197 ? -6.810 11.881 9.400 1.00 91.50 197 SER A CA 1
ATOM 1502 C C . SER A 1 197 ? -8.172 11.500 9.939 1.00 91.50 197 SER A C 1
ATOM 1504 O O . SER A 1 197 ? -8.970 12.392 10.193 1.00 91.50 197 SER A O 1
ATOM 1506 N N . THR A 1 198 ? -8.415 10.210 10.160 1.00 94.44 198 THR A N 1
ATOM 1507 C CA . THR A 1 198 ? -9.658 9.735 10.768 1.00 94.44 198 THR A CA 1
ATOM 1508 C C . THR A 1 198 ? -9.837 10.353 12.151 1.00 94.44 198 THR A C 1
ATOM 1510 O O . THR A 1 198 ? -10.850 10.987 12.408 1.00 94.44 198 THR A O 1
ATOM 1513 N N . LEU A 1 199 ? -8.818 10.280 13.013 1.00 94.62 199 LEU A N 1
ATOM 1514 C CA . LEU A 1 199 ? -8.851 10.901 14.339 1.00 94.62 199 LEU A CA 1
ATOM 1515 C C . LEU A 1 199 ? -9.062 12.419 14.270 1.00 94.62 199 LEU A C 1
ATOM 1517 O O . LEU A 1 199 ? -9.862 12.956 15.030 1.00 94.62 199 LEU A O 1
ATOM 1521 N N . PHE A 1 200 ? -8.359 13.101 13.363 1.00 91.62 200 PHE A N 1
ATOM 1522 C CA . PHE A 1 200 ? -8.484 14.547 13.185 1.00 91.62 200 PHE A CA 1
ATOM 1523 C C . PHE A 1 200 ? -9.922 14.954 12.834 1.00 91.62 200 PHE A C 1
ATOM 1525 O O . PHE A 1 200 ? -10.500 15.773 13.540 1.00 91.62 200 PHE A O 1
ATOM 1532 N N . HIS A 1 201 ? -10.522 14.329 11.817 1.00 91.38 201 HIS A N 1
ATOM 1533 C CA . HIS A 1 201 ? -11.894 14.644 11.411 1.00 91.38 201 HIS A CA 1
ATOM 1534 C C . HIS A 1 201 ? -12.929 14.223 12.454 1.00 91.38 201 HIS A C 1
ATOM 1536 O O . HIS A 1 201 ? -13.883 14.950 12.682 1.00 91.38 201 HIS A O 1
ATOM 1542 N N . LEU A 1 202 ? -12.717 13.113 13.166 1.00 92.25 202 LEU A N 1
ATOM 1543 C CA . LEU A 1 202 ? -13.588 12.731 14.281 1.00 92.25 202 LEU A CA 1
ATOM 1544 C C . LEU A 1 202 ? -13.601 13.779 15.399 1.00 92.25 202 LEU A C 1
ATOM 1546 O O . LEU A 1 202 ? -14.642 14.016 16.008 1.00 92.25 202 LEU A O 1
ATOM 1550 N N . ALA A 1 203 ? -12.454 14.404 15.670 1.00 91.12 203 ALA A N 1
ATOM 1551 C CA . ALA A 1 203 ? -12.366 15.471 16.656 1.00 91.12 203 ALA A CA 1
ATOM 1552 C C . ALA A 1 203 ? -13.102 16.745 16.196 1.00 91.12 203 ALA A C 1
ATOM 1554 O O . ALA A 1 203 ? -13.758 17.383 17.020 1.00 91.12 203 ALA A O 1
ATOM 1555 N N . GLU A 1 204 ? -13.025 17.087 14.904 1.00 90.62 204 GLU A N 1
ATOM 1556 C CA . GLU A 1 204 ? -13.775 18.201 14.293 1.00 90.62 204 GLU A CA 1
ATOM 1557 C C . GLU A 1 204 ? -15.289 17.934 14.258 1.00 90.62 204 GLU A C 1
ATOM 1559 O O . GLU A 1 204 ? -16.078 18.834 14.537 1.00 90.62 204 GLU A O 1
ATOM 1564 N N . ASP A 1 205 ? -15.689 16.680 14.023 1.00 90.19 205 ASP A N 1
ATOM 1565 C CA . ASP A 1 205 ? -17.075 16.191 14.111 1.00 90.19 205 ASP A CA 1
ATOM 1566 C C . ASP A 1 205 ? -17.595 16.147 15.566 1.00 90.19 205 ASP A C 1
ATOM 1568 O O . ASP A 1 205 ? -18.766 15.860 15.823 1.00 90.19 205 ASP A O 1
ATOM 1572 N N . GLY A 1 206 ? -16.723 16.409 16.543 1.00 89.88 206 GLY A N 1
ATOM 1573 C CA . GLY A 1 206 ? -17.048 16.521 17.959 1.00 89.88 206 GLY A CA 1
ATOM 1574 C C . GLY A 1 206 ? -17.127 15.215 18.741 1.00 89.88 206 GLY A C 1
ATOM 1575 O O . GLY A 1 206 ? -17.526 15.245 19.908 1.00 89.88 206 GLY A O 1
ATOM 1576 N N . HIS A 1 207 ? -16.672 14.100 18.168 1.00 91.75 207 HIS A N 1
ATOM 1577 C CA . HIS A 1 207 ? -16.533 12.845 18.899 1.00 91.75 207 HIS A CA 1
ATOM 1578 C C . HIS A 1 207 ? -15.440 12.959 19.969 1.00 91.75 207 HIS A C 1
ATOM 1580 O O . HIS A 1 207 ? -14.330 13.432 19.712 1.00 91.75 207 HIS A O 1
ATOM 1586 N N . ARG A 1 208 ? -15.745 12.511 21.192 1.00 91.25 208 ARG A N 1
ATOM 1587 C CA . ARG A 1 208 ? -14.839 12.632 22.352 1.00 91.25 208 ARG A CA 1
ATOM 1588 C C . ARG A 1 208 ? -14.283 11.316 22.858 1.00 91.25 208 ARG A C 1
ATOM 1590 O O . ARG A 1 208 ? -13.266 11.338 23.543 1.00 91.25 208 ARG A O 1
ATOM 1597 N N . THR A 1 209 ? -14.896 10.201 22.492 1.00 94.25 209 THR A N 1
ATOM 1598 C CA . THR A 1 209 ? -14.505 8.886 22.995 1.00 94.25 209 THR A CA 1
ATOM 1599 C C . THR A 1 209 ? -14.226 7.963 21.827 1.00 94.25 209 THR A C 1
ATOM 1601 O O . THR A 1 209 ? -15.105 7.727 20.998 1.00 94.25 209 THR A O 1
ATOM 1604 N N . VAL A 1 210 ? -12.993 7.467 21.749 1.00 95.81 210 VAL A N 1
ATOM 1605 C CA . VAL A 1 210 ? -12.522 6.620 20.654 1.00 95.81 210 VAL A CA 1
ATOM 1606 C C . VAL A 1 210 ? -11.863 5.362 21.211 1.00 95.81 210 VAL A C 1
ATOM 1608 O O . VAL A 1 210 ? -10.933 5.455 22.011 1.00 95.81 210 VAL A O 1
ATOM 1611 N N . LEU A 1 211 ? -12.285 4.197 20.724 1.00 95.81 211 LEU A N 1
ATOM 1612 C CA . LEU A 1 211 ? -11.604 2.923 20.923 1.00 95.81 211 LEU A CA 1
ATOM 1613 C C . LEU A 1 211 ? -10.836 2.553 19.659 1.00 95.81 211 LEU A C 1
ATOM 1615 O O . LEU A 1 211 ? -11.425 2.387 18.591 1.00 95.81 211 LEU A O 1
ATOM 1619 N N . LEU A 1 212 ? -9.522 2.382 19.775 1.00 96.38 212 LEU A N 1
ATOM 1620 C CA . LEU A 1 212 ? -8.698 1.831 18.706 1.00 96.38 212 LEU A CA 1
ATOM 1621 C C . LEU A 1 212 ? -8.607 0.318 18.856 1.00 96.38 212 LEU A C 1
ATOM 1623 O O . LEU A 1 212 ? -8.116 -0.181 19.868 1.00 96.38 212 LEU A O 1
ATOM 1627 N N . VAL A 1 213 ? -9.033 -0.401 17.823 1.00 95.19 213 VAL A N 1
ATOM 1628 C CA . VAL A 1 213 ? -9.041 -1.861 17.776 1.00 95.19 213 VAL A CA 1
ATOM 1629 C C . VAL A 1 213 ? -8.080 -2.326 16.682 1.00 95.19 213 VAL A C 1
ATOM 1631 O O . VAL A 1 213 ? -8.442 -2.341 15.503 1.00 95.19 213 VAL A O 1
ATOM 1634 N N . PRO A 1 214 ? -6.824 -2.654 17.026 1.00 94.88 214 PRO A N 1
ATOM 1635 C CA . PRO A 1 214 ? -5.869 -3.133 16.042 1.00 94.88 214 PRO A CA 1
ATOM 1636 C C . PRO A 1 214 ? -6.223 -4.536 15.547 1.00 94.88 214 PRO A C 1
ATOM 1638 O O . PRO A 1 214 ? -6.629 -5.388 16.329 1.00 94.88 214 PRO A O 1
ATOM 1641 N N . VAL A 1 215 ? -6.016 -4.799 14.258 1.00 92.69 215 VAL A N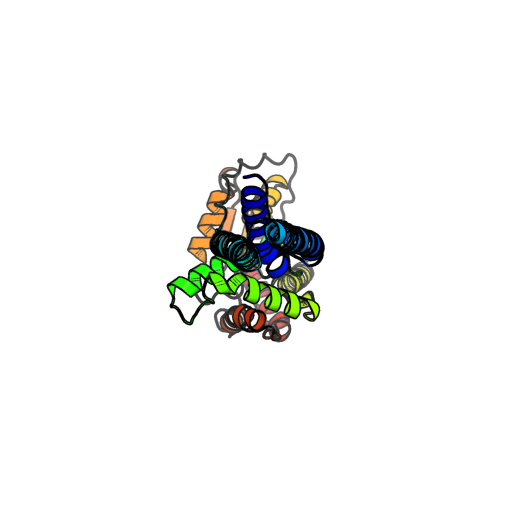 1
ATOM 1642 C CA . VAL A 1 215 ? -6.359 -6.066 13.601 1.00 92.69 215 VAL A CA 1
ATOM 1643 C C . VAL A 1 215 ? -5.119 -6.686 12.972 1.00 92.69 215 VAL A C 1
ATOM 1645 O O . VAL A 1 215 ? -4.445 -6.039 12.169 1.00 92.69 215 VAL A O 1
ATOM 1648 N N . GLY A 1 216 ? -4.842 -7.948 13.316 1.00 85.00 216 GLY A N 1
ATOM 1649 C CA . GLY A 1 216 ? -3.889 -8.769 12.570 1.00 85.00 216 GLY A CA 1
ATOM 1650 C C . GLY A 1 216 ? -2.411 -8.407 12.747 1.00 85.00 216 GLY A C 1
ATOM 1651 O O . GLY A 1 216 ? -1.622 -8.529 11.812 1.00 85.00 216 GLY A O 1
ATOM 1652 N N . TYR A 1 217 ? -2.026 -7.961 13.944 1.00 84.56 217 TYR A N 1
ATOM 1653 C CA . TYR A 1 217 ? -0.628 -7.733 14.317 1.00 84.56 217 TYR A CA 1
ATOM 1654 C C . TYR A 1 217 ? -0.086 -8.904 15.147 1.00 84.56 217 TYR A C 1
ATOM 1656 O O . TYR A 1 217 ? -0.704 -9.307 16.126 1.00 84.56 217 TYR A O 1
ATOM 1664 N N . ALA A 1 218 ? 1.102 -9.407 14.797 1.00 73.06 218 ALA A N 1
ATOM 1665 C CA . ALA A 1 218 ? 1.746 -10.528 15.498 1.00 73.06 218 ALA A CA 1
ATOM 1666 C C . ALA A 1 218 ? 2.343 -10.157 16.874 1.00 73.06 218 ALA A C 1
ATOM 1668 O O . ALA A 1 218 ? 2.718 -11.031 17.649 1.00 73.06 218 ALA A O 1
ATOM 1669 N N . GLN A 1 219 ? 2.507 -8.862 17.162 1.00 71.50 219 GLN A N 1
ATOM 1670 C CA . GLN A 1 219 ? 3.081 -8.341 18.407 1.00 71.50 219 GLN A CA 1
ATOM 1671 C C . GLN A 1 219 ? 2.394 -7.030 18.805 1.00 71.50 219 GLN A C 1
ATOM 1673 O O . GLN A 1 219 ? 1.632 -6.461 18.021 1.00 71.50 219 GLN A O 1
ATOM 1678 N N . ASP A 1 220 ? 2.704 -6.539 20.009 1.00 70.00 220 ASP A N 1
ATOM 1679 C CA . ASP A 1 220 ? 2.188 -5.275 20.535 1.00 70.00 220 ASP A CA 1
ATOM 1680 C C . ASP A 1 220 ? 2.402 -4.110 19.547 1.00 70.00 220 ASP A C 1
ATOM 1682 O O . ASP A 1 220 ? 3.524 -3.741 19.190 1.00 70.00 220 ASP A O 1
ATOM 1686 N N . VAL A 1 221 ? 1.290 -3.518 19.109 1.00 84.88 221 VAL A N 1
ATOM 1687 C CA . VAL A 1 221 ? 1.240 -2.379 18.184 1.00 84.88 221 VAL A CA 1
ATOM 1688 C C . VAL A 1 221 ? 0.996 -1.053 18.922 1.00 84.88 221 VAL A C 1
ATOM 1690 O O . VAL A 1 221 ? 0.872 0.006 18.300 1.00 84.88 221 VAL A O 1
ATOM 1693 N N . ALA A 1 222 ? 0.966 -1.063 20.258 1.00 84.75 222 ALA A N 1
ATOM 1694 C CA . ALA A 1 222 ? 0.646 0.111 21.058 1.00 84.75 222 ALA A CA 1
ATOM 1695 C C . ALA A 1 222 ? 1.599 1.285 20.805 1.00 84.75 222 ALA A C 1
ATOM 1697 O O . ALA A 1 222 ? 1.142 2.422 20.712 1.00 84.75 222 ALA A O 1
ATOM 1698 N N . ALA A 1 223 ? 2.909 1.049 20.671 1.00 86.69 223 ALA A N 1
ATOM 1699 C CA . ALA A 1 223 ? 3.872 2.132 20.451 1.00 86.69 223 ALA A CA 1
ATOM 1700 C C . ALA A 1 223 ? 3.635 2.882 19.117 1.00 86.69 223 ALA A C 1
ATOM 1702 O O . ALA A 1 223 ? 3.432 4.100 19.168 1.00 86.69 223 ALA A O 1
ATOM 1703 N N . PRO A 1 224 ? 3.558 2.207 17.948 1.00 86.06 224 PRO A N 1
ATOM 1704 C CA . PRO A 1 224 ? 3.165 2.850 16.692 1.00 86.06 224 PRO A CA 1
ATOM 1705 C C . PRO A 1 224 ? 1.811 3.571 16.753 1.00 86.06 224 PRO A C 1
ATOM 1707 O O . PRO A 1 224 ? 1.689 4.682 16.239 1.00 86.06 224 PRO A O 1
ATOM 1710 N N . LEU A 1 225 ? 0.796 2.982 17.398 1.00 91.00 225 LEU A N 1
ATOM 1711 C CA . LEU A 1 225 ? -0.518 3.624 17.519 1.00 91.00 225 LEU A CA 1
ATOM 1712 C C . LEU A 1 225 ? -0.459 4.893 18.375 1.00 91.00 225 LEU A C 1
ATOM 1714 O 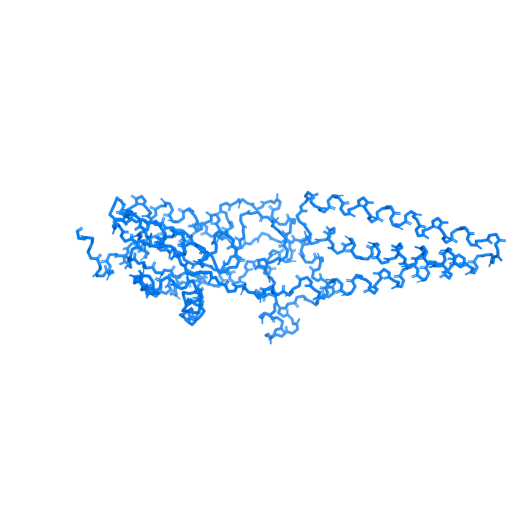O . LEU A 1 225 ? -0.982 5.930 17.969 1.00 91.00 225 LEU A O 1
ATOM 1718 N N . ARG A 1 226 ? 0.217 4.845 19.529 1.00 91.81 226 ARG A N 1
ATOM 1719 C CA . ARG A 1 226 ? 0.398 6.005 20.418 1.00 91.81 226 ARG A CA 1
ATOM 1720 C C . ARG A 1 226 ? 1.121 7.143 19.715 1.00 91.81 226 ARG A C 1
ATOM 1722 O O . ARG A 1 226 ? 0.758 8.303 19.906 1.00 91.81 226 ARG A O 1
ATOM 1729 N N . GLU A 1 227 ? 2.117 6.828 18.894 1.00 89.81 227 GLU A N 1
ATOM 1730 C CA . GLU A 1 227 ? 2.823 7.821 18.092 1.00 89.81 227 GLU A CA 1
ATOM 1731 C C . GLU A 1 227 ? 1.872 8.523 17.109 1.00 89.81 227 GLU A C 1
ATOM 1733 O O . GLU A 1 227 ? 1.840 9.754 17.052 1.00 89.81 227 GLU A O 1
ATOM 1738 N N . VAL A 1 228 ? 1.036 7.767 16.390 1.00 90.44 228 VAL A N 1
ATOM 1739 C CA . VAL A 1 228 ? 0.048 8.33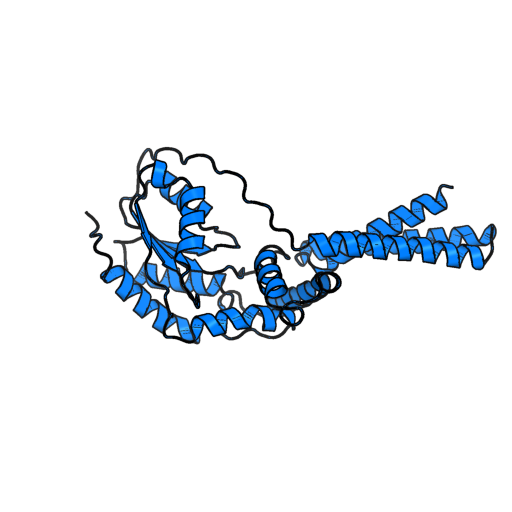5 15.457 1.00 90.44 228 VAL A CA 1
ATOM 1740 C C . VAL A 1 228 ? -1.000 9.181 16.185 1.00 90.44 228 VAL A C 1
ATOM 1742 O O . VAL A 1 228 ? -1.284 10.300 15.754 1.00 90.44 228 VAL A O 1
ATOM 1745 N N . VAL A 1 229 ? -1.523 8.700 17.316 1.00 92.31 229 VAL A N 1
ATOM 1746 C CA . VAL A 1 229 ? -2.464 9.453 18.163 1.00 92.31 229 VAL A CA 1
ATOM 1747 C C . VAL A 1 229 ? -1.831 10.758 18.644 1.00 92.31 229 VAL A C 1
ATOM 1749 O O . VAL A 1 229 ? -2.455 11.814 18.556 1.00 92.31 229 VAL A O 1
ATOM 1752 N N . THR A 1 230 ? -0.570 10.724 19.072 1.00 90.50 230 THR A N 1
ATOM 1753 C CA . THR A 1 230 ? 0.160 11.924 19.509 1.00 90.50 230 THR A CA 1
ATOM 1754 C C . THR A 1 230 ? 0.297 12.931 18.369 1.00 90.50 230 THR A C 1
ATOM 1756 O O . THR A 1 230 ? -0.042 14.101 18.533 1.00 90.50 230 THR A O 1
ATOM 1759 N N . ARG A 1 231 ? 0.699 12.476 17.177 1.00 86.56 231 ARG A N 1
ATOM 1760 C CA . ARG A 1 231 ? 0.830 13.332 15.984 1.00 86.56 231 ARG A CA 1
ATOM 1761 C C . ARG A 1 231 ? -0.499 13.909 15.492 1.00 86.56 231 ARG A C 1
ATOM 1763 O O . ARG A 1 231 ? -0.493 14.947 14.837 1.00 86.56 231 ARG A O 1
ATOM 1770 N N . SER A 1 232 ? -1.624 13.253 15.778 1.00 88.50 232 SER A N 1
ATOM 1771 C CA . SER A 1 232 ? -2.958 13.755 15.424 1.00 88.50 232 SER A CA 1
ATOM 1772 C C . SER A 1 232 ? -3.441 14.900 16.322 1.00 88.50 232 SER A C 1
ATOM 1774 O O . SER A 1 232 ? -4.383 15.595 15.956 1.00 88.50 232 SER A O 1
ATOM 1776 N N . ARG A 1 233 ? -2.807 15.106 17.490 1.00 90.50 233 ARG A N 1
ATOM 1777 C CA . ARG A 1 233 ? -3.121 16.174 18.460 1.00 90.50 233 ARG A CA 1
ATOM 1778 C C . ARG A 1 233 ? -4.560 16.171 18.994 1.00 90.50 233 ARG A C 1
ATOM 1780 O O . ARG A 1 233 ? -4.964 17.103 19.682 1.00 90.50 233 ARG A O 1
ATOM 1787 N N . VAL A 1 234 ? -5.327 15.104 18.768 1.00 91.06 234 VAL A N 1
ATOM 1788 C CA . VAL A 1 234 ? -6.738 15.006 19.193 1.00 91.06 234 VAL A CA 1
ATOM 1789 C C . VAL A 1 234 ? -6.921 15.007 20.711 1.00 91.06 234 VAL A C 1
ATOM 1791 O O . VAL A 1 234 ? -7.914 15.514 21.229 1.00 91.06 234 VAL A O 1
ATOM 1794 N N . ARG A 1 235 ? -5.921 14.526 21.457 1.00 90.94 235 ARG A N 1
ATOM 1795 C CA . ARG A 1 235 ? -5.920 14.600 22.926 1.00 90.94 235 ARG A CA 1
ATOM 1796 C C . ARG A 1 235 ? -5.879 16.042 23.437 1.00 90.94 235 ARG A C 1
ATOM 1798 O O . ARG A 1 235 ? -6.455 16.328 24.478 1.00 90.94 235 ARG A O 1
ATOM 1805 N N . GLU A 1 236 ? -5.275 16.969 22.688 1.00 90.31 236 GLU A N 1
ATOM 1806 C CA . GLU A 1 236 ? -5.218 18.394 23.055 1.00 90.31 236 GLU A CA 1
ATOM 1807 C C . GLU A 1 236 ? -6.582 19.086 22.964 1.00 90.31 236 GLU A C 1
ATOM 1809 O O . GLU A 1 236 ? -6.767 20.171 23.515 1.00 90.31 236 GLU A O 1
ATOM 1814 N N . VAL A 1 237 ? -7.539 18.499 22.244 1.00 88.94 237 VAL A N 1
ATOM 1815 C CA . VAL A 1 237 ? -8.915 19.002 22.175 1.00 88.94 237 VAL A CA 1
ATOM 1816 C C . VAL A 1 237 ? -9.867 18.203 23.060 1.00 88.94 237 VAL A C 1
ATOM 1818 O O . VAL A 1 237 ? -11.054 18.492 23.042 1.00 88.94 237 VAL A O 1
ATOM 1821 N N . GLY A 1 238 ? -9.373 17.263 23.875 1.00 87.88 238 GLY A N 1
ATOM 1822 C CA . GLY A 1 238 ? -10.180 16.512 24.842 1.00 87.88 238 GLY A CA 1
ATOM 1823 C C . GLY A 1 238 ? -10.758 15.196 24.320 1.00 87.88 238 GLY A C 1
ATOM 1824 O O . GLY A 1 238 ? -11.718 14.698 24.897 1.00 87.88 238 GLY A O 1
ATOM 1825 N N . VAL A 1 239 ? -10.211 14.630 23.236 1.00 91.69 239 VAL A N 1
ATOM 1826 C CA . VAL A 1 239 ? -10.571 13.272 22.797 1.00 91.69 239 VAL A CA 1
ATOM 1827 C C . VAL A 1 239 ? -9.850 12.239 23.666 1.00 91.69 239 VAL A C 1
ATOM 1829 O O . VAL A 1 239 ? -8.615 12.199 23.695 1.00 91.69 239 VAL A O 1
ATOM 1832 N N . SER A 1 240 ? -10.619 11.391 24.347 1.00 93.12 240 SER A N 1
ATOM 1833 C CA . SER A 1 240 ? -10.124 10.183 25.003 1.00 93.12 240 SER A CA 1
ATOM 1834 C C . SER A 1 240 ? -9.930 9.081 23.968 1.00 93.12 240 SER A C 1
ATOM 1836 O O . SER A 1 240 ? -10.822 8.805 23.165 1.00 93.12 240 SER A O 1
ATOM 1838 N N . VAL A 1 241 ? -8.744 8.471 23.976 1.00 94.62 241 VAL A N 1
ATOM 1839 C CA . VAL A 1 241 ? -8.377 7.401 23.044 1.00 94.62 241 VAL A CA 1
ATOM 1840 C C . VAL A 1 241 ? -7.881 6.205 23.838 1.00 94.62 241 VAL A C 1
ATOM 1842 O O . VAL A 1 241 ? -6.767 6.259 24.384 1.00 94.62 241 VAL A O 1
ATOM 1845 N N . ASP A 1 242 ? -8.693 5.154 23.833 1.00 94.25 242 ASP A N 1
ATOM 1846 C CA . ASP A 1 242 ? -8.419 3.855 24.435 1.00 94.25 242 ASP A CA 1
ATOM 1847 C C . ASP A 1 242 ? -7.888 2.874 23.385 1.00 94.25 242 ASP A C 1
ATOM 1849 O O . ASP A 1 242 ? -8.140 3.012 22.186 1.00 94.25 242 ASP A O 1
ATOM 1853 N N . TYR A 1 243 ? -7.129 1.876 23.833 1.00 92.88 243 TYR A N 1
ATOM 1854 C CA . TYR A 1 243 ? -6.520 0.869 22.965 1.00 92.88 243 TYR A CA 1
ATOM 1855 C C . TYR A 1 243 ? -7.024 -0.504 23.391 1.00 92.88 243 TYR A C 1
ATOM 1857 O O . TYR A 1 243 ? -6.700 -0.971 24.484 1.00 92.88 243 TYR A O 1
ATOM 1865 N N . ALA A 1 244 ? -7.797 -1.155 22.527 1.00 91.75 244 ALA A N 1
ATOM 1866 C CA . ALA A 1 244 ? -8.127 -2.557 22.704 1.00 91.75 244 ALA A CA 1
ATOM 1867 C C . ALA A 1 244 ? -6.897 -3.429 22.380 1.00 91.75 244 ALA A C 1
ATOM 1869 O O . ALA A 1 244 ? -6.033 -3.021 21.594 1.00 91.75 244 ALA A O 1
ATOM 1870 N N . PRO A 1 245 ? -6.815 -4.651 22.934 1.00 89.88 245 PRO A N 1
ATOM 1871 C CA . PRO A 1 245 ? -5.847 -5.634 22.460 1.00 89.88 245 PRO A CA 1
ATOM 1872 C C . PRO A 1 245 ? -6.032 -5.941 20.960 1.00 89.88 245 PRO A C 1
ATOM 1874 O O . PRO A 1 245 ? -7.068 -5.636 20.365 1.00 89.88 245 PRO A O 1
ATOM 1877 N N . VAL A 1 246 ? -5.052 -6.585 20.334 1.00 91.50 246 VAL A N 1
ATOM 1878 C CA . VAL A 1 246 ? -5.137 -6.956 18.911 1.00 91.50 246 VAL A CA 1
ATOM 1879 C C . VAL A 1 246 ? -6.235 -8.003 18.691 1.00 91.50 246 VAL A C 1
ATOM 1881 O O . VAL A 1 246 ? -6.359 -8.926 19.493 1.00 91.50 246 VAL A O 1
ATOM 1884 N N . LEU A 1 247 ? -7.038 -7.842 17.635 1.00 90.19 247 LEU A N 1
ATOM 1885 C CA . LEU A 1 247 ? -7.983 -8.855 17.159 1.00 90.19 247 LEU A CA 1
ATOM 1886 C C . LEU A 1 247 ? -7.259 -9.940 16.364 1.00 90.19 247 LEU A C 1
ATOM 1888 O O . LEU A 1 247 ? -6.406 -9.633 15.520 1.00 90.19 247 LEU A O 1
ATOM 1892 N N . GLY A 1 248 ? -7.635 -11.192 16.614 1.00 85.62 248 GLY A N 1
ATOM 1893 C CA . GLY A 1 248 ? -7.037 -12.361 15.982 1.00 85.62 248 GLY A CA 1
ATOM 1894 C C . GLY A 1 248 ? -5.628 -12.684 16.477 1.00 85.62 248 GLY A C 1
ATOM 1895 O O . GLY A 1 248 ? -4.896 -13.366 15.766 1.00 85.62 248 GLY A O 1
ATOM 1896 N N . ILE A 1 249 ? -5.227 -12.204 17.660 1.00 81.38 249 ILE A N 1
ATOM 1897 C CA . ILE A 1 249 ? -3.885 -12.465 18.212 1.00 81.38 249 ILE A CA 1
ATOM 1898 C C . ILE A 1 249 ? -3.625 -13.961 18.455 1.00 81.38 249 ILE A C 1
ATOM 1900 O O . ILE A 1 249 ? -2.513 -14.428 18.237 1.00 81.38 249 ILE A O 1
ATOM 1904 N N . ASP A 1 250 ? -4.666 -14.708 18.834 1.00 81.56 250 ASP A N 1
ATOM 1905 C CA . ASP A 1 250 ? -4.616 -16.158 19.065 1.00 81.56 250 ASP A CA 1
ATOM 1906 C C . ASP A 1 250 ? -4.915 -16.975 17.791 1.00 81.56 250 ASP A C 1
ATOM 1908 O O . ASP A 1 250 ? -5.061 -18.196 17.837 1.00 81.56 250 ASP A O 1
ATOM 1912 N N . SER A 1 251 ? -5.029 -16.301 16.643 1.00 84.75 251 SER A N 1
ATOM 1913 C CA . SER A 1 251 ? -5.281 -16.905 15.331 1.00 84.75 251 SER A CA 1
ATOM 1914 C C . SER A 1 251 ? -4.096 -16.690 14.388 1.00 84.75 251 SER A C 1
ATOM 1916 O O . SER A 1 251 ? -3.198 -15.897 14.660 1.00 84.75 251 SER A O 1
ATOM 1918 N N . ASP A 1 252 ? -4.115 -17.341 13.229 1.00 89.69 252 ASP A N 1
ATOM 1919 C CA . ASP A 1 252 ? -3.099 -17.176 12.184 1.00 89.69 252 ASP A CA 1
ATOM 1920 C C . ASP A 1 252 ? -3.329 -15.938 11.289 1.00 89.69 252 ASP A C 1
ATOM 1922 O O . ASP A 1 252 ? -2.606 -15.738 10.312 1.00 89.69 252 ASP A O 1
ATOM 1926 N N . VAL A 1 253 ? -4.275 -15.047 11.626 1.00 90.94 253 VAL A N 1
ATOM 1927 C CA . VAL A 1 253 ? -4.579 -13.823 10.852 1.00 90.94 253 VAL A CA 1
ATOM 1928 C C . VAL A 1 253 ? -3.333 -12.968 10.611 1.00 90.94 253 VAL A C 1
ATOM 1930 O O . VAL A 1 253 ? -3.135 -12.454 9.507 1.00 90.94 253 VAL A O 1
ATOM 1933 N N . ALA A 1 254 ? -2.472 -12.813 11.620 1.00 89.75 254 ALA A N 1
ATOM 1934 C CA . ALA A 1 254 ? -1.244 -12.033 11.481 1.00 89.75 254 ALA A CA 1
ATOM 1935 C C . ALA A 1 254 ? -0.264 -12.665 10.475 1.00 89.75 254 ALA A C 1
ATOM 1937 O O . ALA A 1 254 ? 0.352 -11.949 9.677 1.00 89.75 254 ALA A O 1
ATOM 1938 N N . ASP A 1 255 ? -0.162 -13.996 10.459 1.00 90.81 255 ASP A N 1
ATOM 1939 C CA . ASP A 1 255 ? 0.678 -14.736 9.515 1.00 90.81 255 ASP A CA 1
ATOM 1940 C C . ASP A 1 255 ? 0.113 -14.657 8.094 1.00 90.81 255 ASP A C 1
ATOM 1942 O O . ASP A 1 255 ? 0.850 -14.390 7.138 1.00 90.81 255 ASP A O 1
ATOM 1946 N N . VAL A 1 256 ? -1.209 -14.794 7.957 1.00 92.56 256 VAL A N 1
ATOM 1947 C CA . VAL A 1 256 ? -1.935 -14.631 6.693 1.00 92.56 256 VAL A CA 1
ATOM 1948 C C . VAL A 1 256 ? -1.672 -13.253 6.102 1.00 92.56 256 VAL A C 1
ATOM 1950 O O . VAL A 1 256 ? -1.226 -13.163 4.956 1.00 92.56 256 VAL A O 1
ATOM 1953 N N . LEU A 1 257 ? -1.858 -12.182 6.882 1.00 91.44 257 LEU A N 1
ATOM 1954 C CA . LEU A 1 257 ? -1.573 -10.807 6.460 1.00 91.44 257 LEU A CA 1
ATOM 1955 C C . LEU A 1 257 ? -0.086 -10.610 6.125 1.00 91.44 257 LEU A C 1
ATOM 1957 O O . LEU A 1 257 ? 0.249 -10.004 5.102 1.00 91.44 257 LEU A O 1
ATOM 1961 N N . 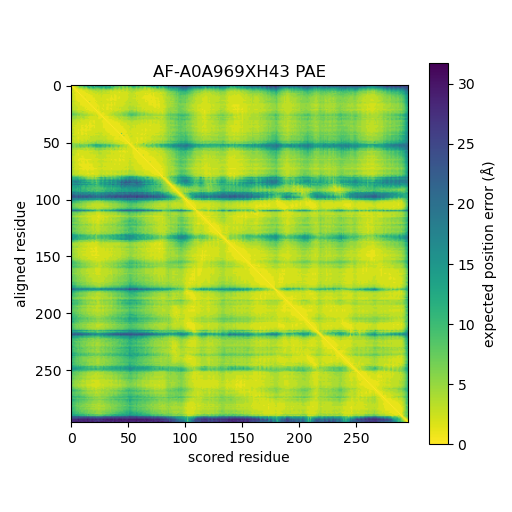GLY A 1 258 ? 0.816 -11.182 6.926 1.00 89.44 258 GLY A N 1
ATOM 1962 C CA . GLY A 1 258 ? 2.260 -11.157 6.691 1.00 89.44 258 GLY A CA 1
ATOM 1963 C C . GLY A 1 258 ? 2.696 -11.863 5.398 1.00 89.44 258 GLY A C 1
ATOM 1964 O O . GLY A 1 258 ? 3.687 -11.460 4.771 1.00 89.44 258 GLY A O 1
ATOM 1965 N N . ALA A 1 259 ? 1.954 -12.876 4.952 1.00 91.69 259 ALA A N 1
ATOM 1966 C CA . ALA A 1 259 ? 2.229 -13.642 3.738 1.00 91.69 259 ALA A CA 1
ATOM 1967 C C . ALA A 1 259 ? 1.709 -12.978 2.447 1.00 91.69 259 ALA A C 1
ATOM 1969 O O . ALA A 1 259 ? 2.169 -13.322 1.349 1.00 91.69 259 ALA A O 1
ATOM 1970 N N . ARG A 1 260 ? 0.813 -11.984 2.547 1.00 93.69 260 ARG A N 1
ATOM 1971 C CA . ARG A 1 260 ? 0.191 -11.334 1.378 1.00 93.69 260 ARG A CA 1
ATOM 1972 C C . ARG A 1 260 ? 1.187 -10.592 0.497 1.00 93.69 260 ARG A C 1
ATOM 1974 O O . ARG A 1 260 ? 1.262 -10.860 -0.701 1.00 93.69 260 ARG A O 1
ATOM 1981 N N . LEU A 1 261 ? 1.998 -9.695 1.065 1.00 92.88 261 LEU A N 1
ATOM 1982 C CA . LEU A 1 261 ? 2.962 -8.916 0.277 1.00 92.88 261 LEU A CA 1
ATOM 1983 C C . LEU A 1 261 ? 3.967 -9.808 -0.485 1.00 92.88 261 LEU A C 1
ATOM 1985 O O . LEU A 1 261 ? 4.175 -9.565 -1.675 1.00 92.88 261 LEU A O 1
ATOM 1989 N N . PRO A 1 262 ? 4.565 -10.859 0.113 1.00 92.56 262 PRO A N 1
ATOM 1990 C CA . PRO A 1 262 ? 5.367 -11.838 -0.625 1.00 92.56 262 PRO A CA 1
ATOM 1991 C C . PRO A 1 262 ? 4.644 -12.529 -1.787 1.00 92.56 262 PRO A C 1
ATOM 1993 O O . PRO A 1 262 ? 5.261 -12.775 -2.827 1.00 92.56 262 PRO A O 1
ATOM 1996 N N . ALA A 1 263 ? 3.361 -12.866 -1.636 1.00 93.75 263 ALA A N 1
ATOM 1997 C CA . ALA A 1 263 ? 2.567 -13.445 -2.720 1.00 93.75 263 ALA A CA 1
ATOM 1998 C C . ALA A 1 263 ? 2.360 -12.425 -3.853 1.00 93.75 263 ALA A C 1
ATOM 2000 O O . ALA A 1 263 ? 2.718 -12.694 -5.004 1.00 93.75 263 ALA A O 1
ATOM 2001 N N . LEU A 1 264 ? 1.923 -11.207 -3.516 1.00 94.81 264 LEU A N 1
ATOM 2002 C CA . LEU A 1 264 ? 1.735 -10.110 -4.471 1.00 94.81 264 LEU A CA 1
ATOM 2003 C C . LEU A 1 264 ? 3.039 -9.751 -5.204 1.00 94.81 264 LEU A C 1
ATOM 2005 O O . LEU A 1 264 ? 3.048 -9.546 -6.417 1.00 94.81 264 LEU A O 1
ATOM 2009 N N . ALA A 1 265 ? 4.170 -9.733 -4.497 1.00 93.56 265 ALA A N 1
ATOM 2010 C CA . ALA A 1 265 ? 5.499 -9.472 -5.055 1.00 93.56 265 ALA A CA 1
ATOM 2011 C C . ALA A 1 265 ? 5.946 -10.520 -6.088 1.00 93.56 265 ALA A C 1
ATOM 2013 O O . ALA A 1 265 ? 6.735 -10.220 -6.993 1.00 93.56 265 ALA A O 1
ATOM 2014 N N . ARG A 1 266 ? 5.434 -11.749 -5.968 1.00 93.12 266 ARG A N 1
ATOM 2015 C CA . ARG A 1 266 ? 5.617 -12.831 -6.943 1.00 93.12 266 ARG A CA 1
ATOM 2016 C C . ARG A 1 266 ? 4.561 -12.817 -8.053 1.00 93.12 266 ARG A C 1
ATOM 2018 O O . ARG A 1 266 ? 4.673 -13.612 -8.978 1.00 93.12 266 ARG A O 1
ATOM 2025 N N . GLY A 1 267 ? 3.587 -11.906 -8.000 1.00 92.19 267 GLY A N 1
ATOM 2026 C CA . GLY A 1 267 ? 2.458 -11.860 -8.932 1.00 92.19 267 GLY A CA 1
ATOM 2027 C C . GLY A 1 267 ? 1.453 -12.992 -8.708 1.00 92.19 267 GLY A C 1
ATOM 2028 O O . GLY A 1 267 ? 0.759 -13.378 -9.641 1.00 92.19 267 GLY A O 1
ATOM 2029 N N . GLN A 1 268 ? 1.425 -13.565 -7.502 1.00 93.00 268 GLN A N 1
ATOM 2030 C CA . GLN A 1 268 ? 0.538 -14.662 -7.120 1.00 93.00 268 GLN A CA 1
ATOM 2031 C C . GLN A 1 268 ? -0.694 -14.127 -6.386 1.00 93.00 268 GLN A C 1
ATOM 2033 O O . GLN A 1 268 ? -0.655 -13.035 -5.812 1.00 93.00 268 GLN A O 1
ATOM 2038 N N . ALA A 1 269 ? -1.768 -14.919 -6.372 1.00 89.94 269 ALA A N 1
ATOM 2039 C CA . ALA A 1 269 ? -2.921 -14.640 -5.526 1.00 89.94 269 ALA A CA 1
ATOM 2040 C C . ALA A 1 269 ? -2.495 -14.687 -4.043 1.00 89.94 269 ALA A C 1
ATOM 2042 O O . ALA A 1 269 ? -1.848 -15.659 -3.635 1.00 89.94 269 ALA A O 1
ATOM 2043 N N . PRO A 1 270 ? -2.799 -13.650 -3.245 1.00 93.81 270 PRO A N 1
ATOM 2044 C CA . PRO A 1 270 ? -2.520 -13.662 -1.818 1.00 93.81 270 PRO A CA 1
ATOM 2045 C C . PRO A 1 270 ? -3.464 -14.629 -1.074 1.00 93.81 270 PRO A C 1
ATOM 2047 O O . PRO A 1 270 ? -4.536 -14.954 -1.589 1.00 93.81 270 PRO A O 1
ATOM 2050 N N . PRO A 1 271 ? -3.087 -15.078 0.137 1.00 93.50 271 PRO A N 1
ATOM 2051 C CA . PRO A 1 271 ? -3.981 -15.813 1.035 1.00 93.50 271 PRO A CA 1
ATOM 2052 C C . PRO A 1 271 ? -5.307 -15.076 1.270 1.00 93.50 271 PRO A C 1
ATOM 2054 O O . PRO A 1 271 ? -5.295 -13.854 1.426 1.00 93.50 271 PRO A O 1
ATOM 2057 N N . ARG A 1 272 ? -6.432 -15.800 1.294 1.00 92.88 272 ARG A N 1
ATOM 2058 C CA . ARG A 1 272 ? -7.777 -15.214 1.434 1.00 92.88 272 ARG A CA 1
ATOM 2059 C C . ARG A 1 272 ? -8.027 -14.675 2.838 1.00 92.88 272 ARG A C 1
ATOM 2061 O O . ARG A 1 272 ? -7.533 -15.233 3.812 1.00 92.88 272 ARG A O 1
ATOM 2068 N N . LEU A 1 273 ? -8.808 -13.599 2.921 1.00 92.25 273 LEU A N 1
ATOM 2069 C CA . LEU A 1 273 ? -9.187 -12.970 4.194 1.00 92.25 273 LEU A CA 1
ATOM 2070 C C . LEU A 1 273 ? -10.640 -13.249 4.588 1.00 92.25 273 LEU A C 1
ATOM 2072 O O . LEU A 1 273 ? -10.993 -13.126 5.762 1.00 92.25 273 LEU A O 1
ATOM 2076 N N . ALA A 1 274 ? -11.482 -13.633 3.624 1.00 89.06 274 ALA A N 1
ATOM 2077 C CA . ALA A 1 274 ? -12.900 -13.89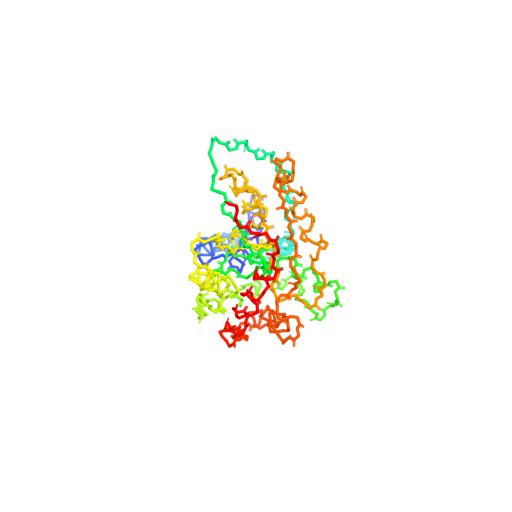9 3.852 1.00 89.06 274 ALA A CA 1
ATOM 2078 C C . ALA A 1 274 ? -13.147 -14.942 4.956 1.00 89.06 274 ALA A C 1
ATOM 2080 O O . ALA A 1 274 ? -14.084 -14.783 5.737 1.00 89.06 274 ALA A O 1
ATOM 2081 N N . ASP A 1 275 ? -12.265 -15.938 5.072 1.00 89.75 275 ASP A N 1
ATOM 2082 C CA . ASP A 1 275 ? -12.370 -17.041 6.036 1.00 89.75 275 ASP A CA 1
ATOM 2083 C C . ASP A 1 275 ? -12.300 -16.569 7.506 1.00 89.75 275 ASP A C 1
ATOM 2085 O O . ASP A 1 275 ? -12.757 -17.267 8.408 1.00 89.75 275 ASP A O 1
ATOM 2089 N N . TYR A 1 276 ? -11.789 -15.356 7.754 1.00 90.75 276 TYR A N 1
ATOM 2090 C CA . TYR A 1 276 ? -11.617 -14.782 9.093 1.00 90.75 276 TYR A CA 1
ATOM 2091 C C . TYR A 1 276 ? -12.694 -13.767 9.483 1.00 90.75 276 TYR A C 1
ATOM 2093 O O . TYR A 1 276 ? -12.730 -13.323 10.631 1.00 90.75 276 TYR A O 1
ATOM 2101 N N . ALA A 1 277 ? -13.559 -13.363 8.546 1.00 89.44 277 ALA A N 1
ATOM 2102 C CA . ALA A 1 277 ? -14.467 -12.236 8.750 1.00 89.44 277 ALA A CA 1
ATOM 2103 C C . ALA A 1 277 ? -15.439 -12.464 9.919 1.00 89.44 277 ALA A C 1
ATOM 2105 O O . ALA A 1 277 ? -15.611 -11.577 10.752 1.00 89.44 277 ALA A O 1
ATOM 2106 N N . ASP A 1 278 ? -16.039 -13.652 10.001 1.00 91.06 278 ASP A N 1
ATOM 2107 C CA . ASP A 1 278 ? -17.069 -13.943 11.002 1.00 91.06 278 ASP A CA 1
ATOM 2108 C C . ASP A 1 278 ? -16.465 -14.097 12.410 1.00 91.06 278 ASP A C 1
ATOM 2110 O O . ASP A 1 278 ? -17.000 -13.563 13.381 1.00 91.06 278 ASP A O 1
ATOM 2114 N N . ALA A 1 279 ? -15.305 -14.758 12.520 1.00 92.06 279 ALA A N 1
ATOM 2115 C CA . ALA A 1 279 ? -14.602 -14.930 13.792 1.00 92.06 279 ALA A CA 1
ATOM 2116 C C . ALA A 1 279 ? -14.121 -13.588 14.366 1.00 92.06 279 ALA A C 1
ATOM 2118 O O . ALA A 1 279 ? -14.337 -13.302 15.544 1.00 92.06 279 ALA A O 1
ATOM 2119 N N . LEU A 1 280 ? -13.522 -12.734 13.528 1.00 93.38 280 LEU A N 1
ATOM 2120 C CA . LEU A 1 280 ? -13.055 -11.418 13.964 1.00 93.38 280 LEU A CA 1
ATOM 2121 C C . LEU A 1 280 ? -14.202 -10.459 14.268 1.00 93.38 280 LEU A C 1
ATOM 2123 O O . LEU A 1 280 ? -14.050 -9.606 15.139 1.00 93.38 280 LEU A O 1
ATOM 2127 N N . GLN A 1 281 ? -15.343 -10.586 13.585 1.00 93.88 281 GLN A N 1
ATOM 2128 C CA . GLN A 1 281 ? -16.530 -9.809 13.928 1.00 93.88 281 GLN A CA 1
ATOM 2129 C C . GLN A 1 281 ? -17.007 -10.155 15.342 1.00 93.88 281 GLN A C 1
ATOM 2131 O O . GLN A 1 281 ? -17.190 -9.250 16.154 1.00 93.88 281 GLN A O 1
ATOM 2136 N N . ALA A 1 282 ? -17.154 -11.446 15.654 1.00 93.50 282 ALA A N 1
ATOM 2137 C CA . ALA A 1 282 ? -17.583 -11.890 16.977 1.00 93.50 282 ALA A CA 1
ATOM 2138 C C . ALA A 1 282 ? -16.597 -11.459 18.079 1.00 93.50 282 ALA A C 1
ATOM 2140 O O . ALA A 1 282 ? -17.014 -11.011 19.147 1.00 93.50 282 ALA A O 1
ATOM 2141 N N . GLU A 1 283 ? -15.288 -11.544 17.818 1.00 94.56 283 GLU A N 1
ATOM 2142 C CA . GLU A 1 283 ? -14.274 -11.050 18.755 1.00 94.56 283 GLU A CA 1
ATOM 2143 C C . GLU A 1 283 ? -14.385 -9.527 18.948 1.00 94.56 283 GLU A C 1
ATOM 2145 O O . GLU A 1 283 ? -14.356 -9.044 20.080 1.00 94.56 283 GLU A O 1
ATOM 2150 N N . ALA A 1 284 ? -14.568 -8.759 17.869 1.00 93.44 284 ALA A N 1
ATOM 2151 C CA . ALA A 1 284 ? -14.730 -7.309 17.945 1.00 93.44 284 ALA A CA 1
ATOM 2152 C C . ALA A 1 284 ? -15.960 -6.904 18.774 1.00 93.44 284 ALA A C 1
ATOM 2154 O O . ALA A 1 284 ? -15.853 -6.020 19.622 1.00 93.44 284 ALA A O 1
ATOM 2155 N N . GLU A 1 285 ? -17.099 -7.576 18.582 1.00 94.00 285 GLU A N 1
ATOM 2156 C CA . GLU A 1 285 ? -18.324 -7.353 19.363 1.00 94.00 285 GLU A CA 1
ATOM 2157 C C . GLU A 1 285 ? -18.083 -7.583 20.861 1.00 94.00 285 GLU A C 1
ATOM 2159 O O . GLU A 1 285 ? -18.462 -6.748 21.682 1.00 94.00 285 GLU A O 1
ATOM 2164 N N . GLN A 1 286 ? -17.372 -8.655 21.226 1.00 92.62 286 GLN A N 1
ATOM 2165 C CA . GLN A 1 286 ? -17.011 -8.928 22.622 1.00 92.62 286 GLN A CA 1
ATOM 2166 C C . GLN A 1 286 ? -16.098 -7.848 23.213 1.00 92.62 286 GLN A C 1
ATOM 2168 O O . GLN A 1 286 ? -16.281 -7.444 24.362 1.00 92.62 286 GLN A O 1
ATOM 2173 N N . ARG A 1 287 ? -15.122 -7.351 22.441 1.00 91.38 287 ARG A N 1
ATOM 2174 C CA . ARG A 1 287 ? -14.218 -6.280 22.894 1.00 91.38 287 ARG A CA 1
ATOM 2175 C C . ARG A 1 287 ? -14.957 -4.968 23.117 1.00 91.38 287 ARG A C 1
ATOM 2177 O O . ARG A 1 287 ? -14.673 -4.291 24.101 1.00 91.38 287 ARG A O 1
ATOM 2184 N N . VAL A 1 288 ? -15.885 -4.617 22.227 1.00 91.50 288 VAL A N 1
ATOM 2185 C CA . VAL A 1 288 ? -16.702 -3.408 22.376 1.00 91.50 288 VAL A CA 1
ATOM 2186 C C . VAL A 1 288 ? -17.655 -3.551 23.561 1.00 91.50 288 VAL A C 1
ATOM 2188 O O . VAL A 1 288 ? -17.745 -2.630 24.362 1.00 91.50 288 VAL A O 1
ATOM 2191 N N . ALA A 1 289 ? -18.281 -4.715 23.752 1.00 89.62 289 ALA A N 1
ATOM 2192 C CA . ALA A 1 289 ? -19.137 -4.969 24.913 1.00 89.62 289 ALA A CA 1
ATOM 2193 C C . ALA A 1 289 ? -18.377 -4.905 26.254 1.00 89.62 289 ALA A C 1
ATOM 2195 O O . ALA A 1 289 ? -18.948 -4.522 27.272 1.00 89.62 289 ALA A O 1
ATOM 2196 N N . ALA A 1 290 ? -17.091 -5.272 26.262 1.00 89.62 290 ALA A N 1
ATOM 2197 C CA . ALA A 1 290 ? -16.216 -5.165 27.431 1.00 89.62 290 ALA A CA 1
ATOM 2198 C C . ALA A 1 290 ? -15.639 -3.751 27.645 1.00 89.62 290 ALA A C 1
ATOM 2200 O O . ALA A 1 290 ? -15.022 -3.493 28.680 1.00 89.62 290 ALA A O 1
ATOM 2201 N N . TRP A 1 291 ? -15.799 -2.843 26.679 1.00 90.75 291 TRP A N 1
ATOM 2202 C CA . TRP A 1 291 ? -15.349 -1.462 26.804 1.00 90.75 291 TRP A CA 1
ATOM 2203 C C . TRP A 1 291 ? -16.346 -0.691 27.671 1.00 90.75 291 TRP A C 1
ATOM 2205 O O . TRP A 1 291 ? -17.454 -0.378 27.245 1.00 90.75 291 TRP A O 1
ATOM 2215 N N . ASP A 1 292 ? -15.942 -0.396 28.909 1.00 68.44 292 ASP A N 1
ATOM 2216 C CA . ASP A 1 292 ? -16.777 0.199 29.966 1.00 68.44 292 ASP A CA 1
ATOM 2217 C C . ASP A 1 292 ? -17.050 1.705 29.764 1.00 68.44 292 ASP A C 1
ATOM 2219 O O . ASP A 1 292 ? -16.992 2.519 30.685 1.00 68.44 292 ASP A O 1
ATOM 2223 N N . VAL A 1 293 ? -17.334 2.100 28.524 1.00 67.06 293 VAL A N 1
ATOM 2224 C CA . VAL A 1 293 ? -17.866 3.414 28.178 1.00 67.06 293 VAL A CA 1
ATOM 2225 C C . VAL A 1 293 ? -19.316 3.205 27.782 1.00 67.06 293 VAL A C 1
ATOM 2227 O O . VAL A 1 293 ? -19.630 2.905 26.630 1.00 67.06 293 VAL A O 1
ATOM 2230 N N . ARG A 1 294 ? -20.222 3.357 28.752 1.00 51.94 294 ARG A N 1
ATOM 2231 C CA . ARG A 1 294 ? -21.646 3.444 28.429 1.00 51.94 294 ARG A CA 1
ATOM 2232 C C . ARG A 1 294 ? -21.901 4.776 27.720 1.00 51.94 294 ARG A C 1
ATOM 2234 O O . ARG A 1 294 ? -21.480 5.806 28.254 1.00 51.94 294 ARG A O 1
ATOM 2241 N N . PRO A 1 295 ? -22.570 4.788 26.554 1.00 50.91 295 PRO A N 1
ATOM 2242 C CA . PRO A 1 295 ? -23.083 6.031 25.999 1.00 50.91 295 PRO A CA 1
ATOM 2243 C C . PRO A 1 295 ? -24.035 6.649 27.035 1.00 50.91 295 PRO A C 1
ATOM 2245 O O . PRO A 1 295 ? -24.931 5.971 27.540 1.00 50.91 295 PRO A O 1
ATOM 2248 N N . SER A 1 296 ? -23.761 7.894 27.429 1.00 43.94 296 SER A N 1
ATOM 2249 C CA . SER A 1 296 ? -24.584 8.673 28.363 1.00 43.94 296 SER A CA 1
ATOM 2250 C C . SER A 1 296 ? -25.864 9.166 27.709 1.00 43.94 296 SER A C 1
ATOM 2252 O O . SER A 1 296 ? -25.727 9.696 26.580 1.00 43.94 296 SER A O 1
#

Foldseek 3Di:
DVLLVLLLVLLLQLLQLLLCLLFAAPVSNVVSVVSNVVSVCSQQVSLVVCCVPPHPVSSVVSNCSNNVSSLVNNLVNLLVQLDADDDDQDDAADAAPDADAAEEEEEEEQDDALARHGSQSCSVVLVVQVVVHPVSHDDSSCVSNLNNLLNLLSVPDHSCQGPVNVVQVLQVVLCVVVDPRHHYYYAYCGDPVHPLVVLRVNNRNPYAHYEYEYEQAQDDPPVVVVVSVVSSNSVVNRRDYHYFPYQQNVHCSNVQVVQQSVCSSVSHHGRGDPVCSVVSSVVVNVRVVPPPDGRD

Mean predicted aligned error: 5.76 Å

Nearest PDB structures (foldseek):
  8aw7-assembly1_A  TM=6.319E-01  e=5.027E-02  Listeria monocytogenes
  8ofl-assembly1_A  TM=6.606E-01  e=1.570E-01  Listeria monocytogenes
  8s62-assembly1_A  TM=5.192E-01  e=2.853E+00  Homo sapiens

Radius of gyration: 24.49 Å; Cα contacts (8 Å, |Δi|>4): 483; chains: 1; bounding box: 60×41×71 Å

Secondary structure (DSSP, 8-state):
-HHHHHHHHHHHHHHHHHHHHHHS-HHHHHHHHHHHHHHHHHHHHHHHTTHHHHHHHHHHHHHHHHHHHHHHHHHHHHHHTTPPPPPPPPPPPPPPSS---S-EEEEEE----SS---SHHHHHHHHHHHHH-TTTS--TTTHHHHHHHHHHHHTTS-GGGSHHHHHHHHHHHHHHHHGGG-EEEEEESSSSSBHHHHHHHHHHTT--EEEEEEBS-SS--HHHHHHHHHHHTGGGGT-EEEEPPPBTTTSTHHHHHHHHHHHHHTTPPPPPSGGGHHHHHHHHHHHHHTS-----

Sequence (296 aa):
MWNRVVLLIAGVACGWNLVHVLSAPADRARRHRVWVALAVVAGIGMSAALVPSGGVGAFVLGLVVFLGSAVVAYAGNARELGKEEDPLPRPRPEPPTSGDPRPVVILVADGEPETYTGPGPWAREWRRRAHAGPEAAPHWLLRPLTYTRIRAAYGVLPPEETVQGWLSTLARRLDRSLGGEYRVQEAFLRISPSLASTLFHLAEDGHRTVLLVPVGYAQDVAAPLREVVTRSRVREVGVSVDYAPVLGIDSDVADVLGARLPALARGQAPPRLADYADALQAEAEQRVAAWDVRPS